Protein AF-A0A644WTA8-F1 (afdb_monomer)

pLDDT: mean 86.86, std 11.43, range [35.28, 98.5]

Organism: NCBI:txid1076179

Solvent-accessible surface area (backbone atoms only — not comparable to full-atom values): 12635 Å² total; per-residue (Å²): 103,75,64,58,34,47,52,44,48,29,45,54,69,41,32,89,76,34,26,75,69,49,43,58,72,55,48,68,41,47,75,60,95,64,63,77,93,55,63,61,39,13,42,41,53,64,56,73,30,31,31,26,40,29,65,49,70,50,78,55,97,82,32,46,35,35,39,34,33,33,35,26,62,86,74,50,46,50,27,30,62,36,31,42,68,51,58,55,16,63,71,73,74,47,57,69,33,34,42,40,38,31,78,42,63,34,70,74,79,38,53,73,52,81,69,50,64,46,32,47,68,84,70,46,50,63,52,52,65,69,45,46,75,32,50,34,33,34,31,53,40,73,74,72,72,79,68,80,89,60,62,93,46,73,67,38,50,52,52,47,52,49,42,67,60,49,41,73,21,24,34,35,27,39,8,53,58,74,41,28,35,48,42,92,52,74,50,93,57,80,85,61,83,37,42,48,85,62,57,53,73,51,74,43,70,75,51,62,80,71,64,56,74,82,57,36,25,41,37,42,32,42,33,35,54,80,66,83,89,126

Mean predicted aligned error: 5.61 Å

Sequence (230 aa):
MAELNKQFQDFLNKEGEFTPEKTQEMMMVTTSSLDNDKVGLGITDYQPRIQGYFFDYYEKDNRLILLMGFDGKDSNRFITPVEIPIYISEVAGDSWFTVIKFKDNYVFSARFEGDLFYGERAKLIPVLNTAKGKVIAILLNVDTYSKEGAGDDEYSRIVCGYIDEVNPKVDLSFGLFQLIPSNDIEYDWEDQNGDSDSILKIISCDDISNINISDVPIMHSIAYFAGEDE

Nearest PDB structures (foldseek):
  4b08-assembly1_A  TM=8.093E-01  e=4.581E-02  Saccharomyces cerevisiae
  8foe-assembly1_1  TM=7.985E-01  e=6.985E-02  Saccharomyces cerevisiae
  4fxd-assembly1_A  TM=6.803E-01  e=1.971E-02  Saccharomyces cerevisiae S288C
  4fxd-assembly2_B  TM=6.780E-01  e=2.829E-02  Saccharomyces cerevisiae S288C
  4fyd-assembly2_B  TM=6.230E-01  e=3.191E-02  Saccharomyces cerevisiae S288C

Radius of gyration: 17.3 Å; Cα contacts (8 Å, |Δi|>4): 461; chains: 1; bounding box: 39×40×52 Å

Structure (mmCIF, N/CA/C/O backbone):
data_AF-A0A644WTA8-F1
#
_entry.id   AF-A0A644WTA8-F1
#
loop_
_atom_site.group_PDB
_atom_site.id
_atom_site.type_symbol
_atom_site.label_atom_id
_atom_site.label_alt_id
_atom_site.label_comp_id
_atom_site.label_asym_id
_atom_site.label_entity_id
_atom_site.label_seq_id
_atom_site.pdbx_PDB_ins_code
_atom_site.Cartn_x
_atom_site.Cartn_y
_atom_site.Cartn_z
_atom_site.occupancy
_atom_site.B_iso_or_equiv
_atom_site.auth_seq_id
_atom_site.auth_comp_id
_atom_site.auth_asym_id
_atom_site.auth_atom_id
_atom_site.pdbx_PDB_model_num
ATOM 1 N N . MET A 1 1 ? 4.905 -15.182 12.946 1.00 79.44 1 MET A N 1
ATOM 2 C CA . MET A 1 1 ? 3.760 -15.921 12.375 1.00 79.44 1 MET A CA 1
ATOM 3 C C . MET A 1 1 ? 2.578 -15.966 13.330 1.00 79.44 1 MET A C 1
ATOM 5 O O . MET A 1 1 ? 1.599 -15.316 13.018 1.00 79.44 1 MET A O 1
ATOM 9 N N . ALA A 1 2 ? 2.651 -16.614 14.502 1.00 90.19 2 ALA A N 1
ATOM 10 C CA . ALA A 1 2 ? 1.519 -16.607 15.448 1.00 90.19 2 ALA A CA 1
ATOM 11 C C . ALA A 1 2 ? 1.109 -15.191 15.908 1.00 90.19 2 ALA A C 1
ATOM 13 O O . ALA A 1 2 ? -0.074 -14.877 15.903 1.00 90.19 2 ALA A O 1
ATOM 14 N N . GLU A 1 3 ? 2.083 -14.329 16.226 1.00 94.25 3 GLU A N 1
ATOM 15 C CA . GLU A 1 3 ? 1.808 -12.938 16.624 1.00 94.25 3 GLU A CA 1
ATOM 16 C C . GLU A 1 3 ? 1.202 -12.108 15.486 1.00 94.25 3 GLU A C 1
ATOM 18 O O . GLU A 1 3 ? 0.174 -11.475 15.668 1.00 94.25 3 GLU A O 1
ATOM 23 N N . LEU A 1 4 ? 1.779 -12.185 14.284 1.00 95.38 4 LEU A N 1
ATOM 24 C CA . LEU A 1 4 ? 1.262 -11.488 13.103 1.00 95.38 4 LEU A CA 1
ATOM 25 C C . LEU A 1 4 ? -0.167 -11.938 12.748 1.00 95.38 4 LEU A C 1
ATOM 27 O O . LEU A 1 4 ? -1.023 -11.112 12.462 1.00 95.38 4 LEU A O 1
ATOM 31 N N . ASN A 1 5 ? -0.458 -13.241 12.847 1.00 96.62 5 ASN A N 1
ATOM 32 C CA . ASN A 1 5 ? -1.820 -13.758 12.694 1.00 96.62 5 ASN A CA 1
ATOM 33 C C . ASN A 1 5 ? -2.778 -13.175 13.726 1.00 96.62 5 ASN A C 1
ATOM 35 O O . ASN A 1 5 ? -3.905 -12.832 13.385 1.00 96.62 5 ASN A O 1
ATOM 39 N N . LYS A 1 6 ? -2.342 -13.065 14.981 1.00 97.12 6 LYS A N 1
ATOM 40 C CA . LYS A 1 6 ? -3.150 -12.435 16.018 1.00 97.12 6 LYS A CA 1
ATOM 41 C C . LYS A 1 6 ? -3.404 -10.964 15.686 1.00 97.12 6 LYS A C 1
ATOM 43 O O . LYS A 1 6 ? -4.552 -10.555 15.721 1.00 97.12 6 LYS A O 1
ATOM 48 N N . GLN A 1 7 ? -2.384 -10.212 15.271 1.00 97.81 7 GLN A N 1
ATOM 49 C CA . GLN A 1 7 ? -2.553 -8.823 14.835 1.00 97.81 7 GLN A CA 1
ATOM 50 C C . GLN A 1 7 ? -3.532 -8.693 13.663 1.00 97.81 7 GLN A C 1
ATOM 52 O O . GLN A 1 7 ? -4.353 -7.783 13.663 1.00 97.81 7 GLN A O 1
ATOM 57 N N . PHE A 1 8 ? -3.504 -9.616 12.696 1.00 98.12 8 PHE A N 1
ATOM 58 C CA . PHE A 1 8 ? -4.483 -9.630 11.606 1.00 98.12 8 PHE A CA 1
ATOM 59 C C . PHE A 1 8 ? -5.903 -9.820 12.130 1.00 98.12 8 PHE A C 1
ATOM 61 O O . PHE A 1 8 ? -6.799 -9.070 11.755 1.00 98.12 8 PHE A O 1
ATOM 68 N N . GLN A 1 9 ? -6.114 -10.793 13.017 1.00 98.25 9 GLN A N 1
ATOM 69 C CA . GLN A 1 9 ? -7.434 -11.049 13.590 1.00 98.25 9 GLN A CA 1
ATOM 70 C C . GLN A 1 9 ? -7.911 -9.883 14.461 1.00 98.25 9 GLN A C 1
ATOM 72 O O . GLN A 1 9 ? -9.054 -9.454 14.316 1.00 98.25 9 GLN A O 1
ATOM 77 N N . ASP A 1 10 ? -7.042 -9.327 15.303 1.00 98.25 10 ASP A N 1
ATOM 78 C CA . ASP A 1 10 ? -7.356 -8.164 16.132 1.00 98.25 10 ASP A CA 1
ATOM 79 C C . ASP A 1 10 ? -7.717 -6.960 15.237 1.00 98.25 10 ASP A C 1
ATOM 81 O O . ASP A 1 10 ? -8.715 -6.283 15.481 1.00 98.25 10 ASP A O 1
ATOM 85 N N . PHE A 1 11 ? -6.985 -6.730 14.140 1.00 98.25 11 PHE A N 1
ATOM 86 C CA . PHE A 1 11 ? -7.287 -5.656 13.191 1.00 98.25 11 PHE A CA 1
ATOM 87 C C . PHE A 1 11 ? -8.633 -5.845 12.497 1.00 98.25 11 PHE A C 1
ATOM 89 O O . PHE A 1 11 ? -9.461 -4.931 12.531 1.00 98.25 11 PHE A O 1
ATOM 96 N N . LEU A 1 12 ? -8.860 -7.020 11.900 1.00 98.06 12 LEU A N 1
ATOM 97 C CA . LEU A 1 12 ? -10.082 -7.350 11.162 1.00 98.06 12 LEU A CA 1
ATOM 98 C C . LEU A 1 12 ? -11.326 -7.273 12.061 1.00 98.06 12 LEU A C 1
ATOM 100 O O . LEU A 1 12 ? -12.371 -6.801 11.615 1.00 98.06 12 LEU A O 1
ATOM 104 N N . ASN A 1 13 ? -11.197 -7.663 13.333 1.00 97.88 13 ASN A N 1
ATOM 105 C CA . ASN A 1 13 ? -12.285 -7.644 14.316 1.00 97.88 13 ASN A CA 1
ATOM 106 C C . ASN A 1 13 ? -12.389 -6.329 15.112 1.00 97.88 13 ASN A C 1
ATOM 108 O O . ASN A 1 13 ? -13.315 -6.176 15.906 1.00 97.88 13 ASN A O 1
ATOM 112 N N . LYS A 1 14 ? -11.489 -5.362 14.883 1.00 96.56 14 LYS A N 1
ATOM 113 C CA . LYS A 1 14 ? -11.420 -4.074 15.604 1.00 96.56 14 LYS A CA 1
ATOM 114 C C . LYS A 1 14 ? -11.180 -4.223 17.115 1.00 96.56 14 LYS A C 1
ATOM 116 O O . LYS A 1 14 ? -11.741 -3.485 17.925 1.00 96.56 14 LYS A O 1
ATOM 121 N N . GLU A 1 15 ? -10.339 -5.177 17.496 1.00 97.31 15 GLU A N 1
ATOM 122 C CA . GLU A 1 15 ? -10.018 -5.522 18.882 1.00 97.31 15 GLU A CA 1
ATOM 123 C C . GLU A 1 15 ? -8.593 -5.096 19.280 1.00 97.31 15 GLU A C 1
ATOM 125 O O . GLU A 1 15 ? -7.772 -4.684 18.460 1.00 97.31 15 GLU A O 1
ATOM 130 N N . GLY A 1 16 ? -8.283 -5.187 20.578 1.00 95.25 16 GLY A N 1
ATOM 131 C CA . GLY A 1 16 ? -6.926 -4.980 21.087 1.00 95.25 16 GLY A CA 1
ATOM 132 C C . GLY A 1 16 ? -6.414 -3.548 20.902 1.00 95.25 16 GLY A C 1
ATOM 133 O O . GLY A 1 16 ? -6.922 -2.607 21.522 1.00 95.25 16 GLY A O 1
ATOM 134 N N . GLU A 1 17 ? -5.348 -3.388 20.118 1.00 94.31 17 GLU A N 1
ATOM 135 C CA . GLU A 1 17 ? -4.792 -2.081 19.733 1.00 94.31 17 GLU A CA 1
ATOM 136 C C . GLU A 1 17 ? -5.532 -1.432 18.557 1.00 94.31 17 GLU A C 1
ATOM 138 O O . GLU A 1 17 ? -5.361 -0.245 18.302 1.00 94.31 17 GLU A O 1
ATOM 143 N N . PHE A 1 18 ? -6.422 -2.176 17.903 1.00 95.94 18 PHE A N 1
ATOM 144 C CA . PHE A 1 18 ? -7.121 -1.755 16.698 1.00 95.94 18 PHE A CA 1
ATOM 145 C C . PHE A 1 18 ? -8.582 -1.384 16.957 1.00 95.94 18 PHE A C 1
ATOM 147 O O . PHE A 1 18 ? -9.408 -1.487 16.054 1.00 95.94 18 PHE A O 1
ATOM 154 N N . THR A 1 19 ? -8.955 -0.930 18.154 1.00 94.31 19 THR A N 1
ATOM 155 C CA . THR A 1 19 ? -10.301 -0.352 18.317 1.00 94.31 19 THR A CA 1
ATOM 156 C C . THR A 1 19 ? -10.418 0.927 17.472 1.00 94.31 19 THR A C 1
ATOM 158 O O . THR A 1 19 ? -9.384 1.523 17.137 1.00 94.31 19 THR A O 1
ATOM 161 N N . PRO A 1 20 ? -11.631 1.362 17.083 1.00 90.56 20 PRO A N 1
ATOM 162 C CA . PRO A 1 20 ? -11.810 2.598 16.319 1.00 90.56 20 PRO A CA 1
ATOM 163 C C . PRO A 1 20 ? -11.105 3.799 16.960 1.00 90.56 20 PRO A C 1
ATOM 165 O O . PRO A 1 20 ? -10.393 4.524 16.273 1.00 90.56 20 PRO A O 1
ATOM 168 N N . GLU A 1 21 ? -11.199 3.937 18.285 1.00 88.94 21 GLU A N 1
ATOM 169 C CA . GLU A 1 21 ? -10.606 5.050 19.033 1.00 88.94 21 GLU A CA 1
ATOM 170 C C . GLU A 1 21 ? -9.075 5.034 18.950 1.00 88.94 21 GLU A C 1
ATOM 172 O O . GLU A 1 21 ? -8.456 6.035 18.601 1.00 88.94 21 GLU A O 1
ATOM 177 N N . LYS A 1 22 ? -8.447 3.876 19.192 1.00 91.25 22 LYS A N 1
ATOM 178 C CA . LYS A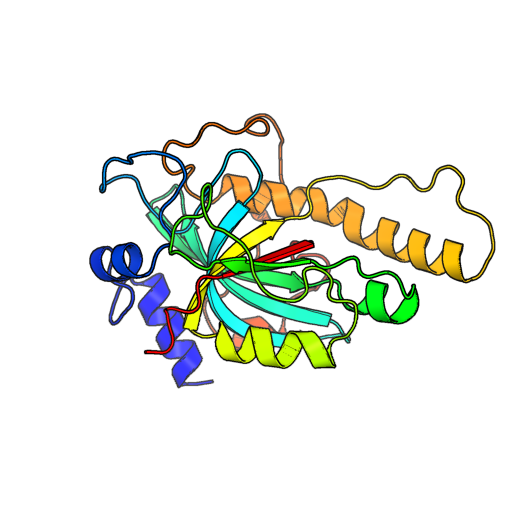 1 22 ? -6.984 3.746 19.112 1.00 91.25 22 LYS A CA 1
ATOM 179 C C . LYS A 1 22 ? -6.467 3.898 17.689 1.00 91.25 22 LYS A C 1
ATOM 181 O O . LYS A 1 22 ? -5.394 4.447 17.474 1.00 91.25 22 LYS A O 1
ATOM 186 N N . THR A 1 23 ? -7.229 3.411 16.710 1.00 90.25 23 THR A N 1
ATOM 187 C CA . THR A 1 23 ? -6.875 3.564 15.294 1.00 90.25 23 THR A CA 1
ATOM 188 C C . THR A 1 23 ? -6.844 5.038 14.924 1.00 90.25 23 THR A C 1
ATOM 190 O O . THR A 1 23 ? -5.862 5.488 14.344 1.00 90.25 23 THR A O 1
ATOM 193 N N . GLN A 1 24 ? -7.856 5.799 15.339 1.00 86.56 24 GLN A N 1
ATOM 194 C CA . GLN A 1 24 ? -7.911 7.240 15.130 1.00 86.56 24 GLN A CA 1
ATOM 195 C C . GLN A 1 24 ? -6.737 7.978 15.792 1.00 86.56 24 GLN A C 1
ATOM 197 O O . GLN A 1 24 ? -6.172 8.882 15.185 1.00 86.56 24 GLN A O 1
ATOM 202 N N . GLU A 1 25 ? -6.322 7.574 16.997 1.00 86.75 25 GLU A N 1
ATOM 203 C CA . GLU A 1 25 ? -5.144 8.140 17.676 1.00 86.75 25 GLU A CA 1
ATOM 204 C C . GLU A 1 25 ? -3.824 7.857 16.936 1.00 86.75 25 GLU A C 1
ATOM 206 O O . GLU A 1 25 ? -2.895 8.662 17.005 1.00 86.75 25 GLU A O 1
ATOM 211 N N . MET A 1 26 ? -3.730 6.729 16.221 1.00 88.56 26 MET A N 1
ATOM 212 C CA . MET A 1 26 ? -2.548 6.359 15.430 1.00 88.56 26 MET A CA 1
ATOM 213 C C . MET A 1 26 ? -2.486 7.049 14.062 1.00 88.56 26 MET A C 1
ATOM 215 O O . MET A 1 26 ? -1.425 7.053 13.434 1.00 88.56 26 MET A O 1
ATOM 219 N N . MET A 1 27 ? -3.605 7.576 13.565 1.00 88.62 27 MET A N 1
ATOM 220 C CA . MET A 1 27 ? -3.683 8.158 12.229 1.00 88.62 27 MET A CA 1
ATOM 221 C C . MET A 1 27 ? -2.889 9.459 12.113 1.00 88.62 27 MET A C 1
ATOM 223 O O . MET A 1 27 ? -2.760 10.249 13.054 1.00 88.62 27 MET A O 1
ATOM 227 N N . MET A 1 28 ? -2.400 9.712 10.899 1.00 87.00 28 MET A N 1
ATOM 228 C CA . MET A 1 28 ? -1.893 11.034 10.557 1.00 87.00 28 MET A CA 1
ATOM 229 C C . MET A 1 28 ? -3.066 11.973 10.292 1.00 87.00 28 MET A C 1
ATOM 231 O O . MET A 1 28 ? -4.066 11.590 9.675 1.00 87.00 28 MET A O 1
ATOM 235 N N . VAL A 1 29 ? -2.925 13.220 10.736 1.00 81.94 29 VAL A N 1
ATOM 236 C CA . VAL A 1 29 ? -3.923 14.267 10.526 1.00 81.94 29 VAL A CA 1
ATOM 237 C C . VAL A 1 29 ? -3.986 14.609 9.036 1.00 81.94 29 VAL A C 1
ATOM 239 O O . VAL A 1 29 ? -2.970 14.938 8.413 1.00 81.94 29 VAL A O 1
ATOM 242 N N . THR A 1 30 ? -5.184 14.502 8.463 1.00 74.38 30 THR A N 1
ATOM 243 C CA . THR A 1 30 ? -5.467 14.757 7.044 1.00 74.38 30 THR A CA 1
ATOM 244 C C . THR A 1 30 ? -5.673 16.254 6.765 1.00 74.38 30 THR A C 1
ATOM 246 O O . THR A 1 30 ? -5.482 17.107 7.633 1.00 74.38 30 THR A O 1
ATOM 249 N N . THR A 1 31 ? -5.991 16.600 5.517 1.00 64.06 31 THR A N 1
ATOM 250 C CA . THR A 1 31 ? -6.023 17.982 4.999 1.00 64.06 31 THR A CA 1
ATOM 251 C C . THR A 1 31 ? -7.224 18.817 5.453 1.00 64.06 31 THR A C 1
ATOM 253 O O . THR A 1 31 ? -7.189 20.045 5.350 1.00 64.06 31 THR A O 1
ATOM 256 N N . SER A 1 32 ? -8.272 18.187 5.975 1.00 57.09 32 SER A N 1
ATOM 257 C CA . SER A 1 32 ? -9.524 18.822 6.387 1.00 57.09 32 SER A CA 1
ATOM 258 C C . SER A 1 32 ? -9.773 18.645 7.889 1.00 57.09 32 SER A C 1
ATOM 260 O O . SER A 1 32 ? -9.370 17.660 8.506 1.00 57.09 32 SER A O 1
ATOM 262 N N . SER A 1 33 ? -10.442 19.626 8.506 1.00 51.69 33 SER A N 1
ATOM 263 C CA . SER A 1 33 ? -10.999 19.498 9.859 1.00 51.69 33 SER A CA 1
ATOM 264 C C . SER A 1 33 ? -12.166 18.518 9.793 1.00 51.69 33 SER A C 1
ATOM 266 O O . SER A 1 33 ? -13.305 18.921 9.559 1.00 51.69 33 SER A O 1
ATOM 268 N N . LEU A 1 34 ? -11.868 17.231 9.884 1.00 53.19 34 LEU A N 1
ATOM 269 C CA . LEU A 1 34 ? -12.858 16.191 9.665 1.00 53.19 34 LEU A CA 1
ATOM 270 C C . LEU A 1 34 ? -13.702 15.949 10.909 1.00 53.19 34 LEU A C 1
ATOM 272 O O . LEU A 1 34 ? -13.208 15.993 12.035 1.00 53.19 34 LEU A O 1
ATOM 276 N N . ASP A 1 35 ? -14.990 15.701 10.686 1.00 50.91 35 ASP A N 1
ATOM 277 C CA . ASP A 1 35 ? -15.870 15.174 11.719 1.00 50.91 35 ASP A CA 1
ATOM 278 C C . ASP A 1 35 ? -15.352 13.786 12.116 1.00 50.91 35 ASP A C 1
ATOM 280 O O . ASP A 1 35 ? -15.144 12.927 11.253 1.00 50.91 35 ASP A O 1
ATOM 284 N N . ASN A 1 36 ? -15.094 13.582 13.408 1.00 54.69 36 ASN A N 1
ATOM 285 C CA . ASN A 1 36 ? -14.380 12.410 13.923 1.00 54.69 36 ASN A CA 1
ATOM 286 C C . ASN A 1 36 ? -15.039 11.083 13.509 1.00 54.69 36 ASN A C 1
ATOM 288 O O . ASN A 1 36 ? -14.349 10.077 13.378 1.00 54.69 36 ASN A O 1
ATOM 292 N N . ASP A 1 37 ? -16.348 11.099 13.255 1.00 52.66 37 ASP A N 1
ATOM 293 C CA . ASP A 1 37 ? -17.155 9.923 12.922 1.00 52.66 37 ASP A CA 1
ATOM 294 C C . ASP A 1 37 ? -16.954 9.418 11.478 1.00 52.66 37 ASP A C 1
ATOM 296 O O . ASP A 1 37 ? -17.477 8.364 11.112 1.00 52.66 37 ASP A O 1
ATOM 300 N N . LYS A 1 38 ? -16.210 10.152 10.641 1.00 59.50 38 LYS A N 1
ATOM 301 C CA . LYS A 1 38 ? -16.005 9.832 9.217 1.00 59.50 38 LYS A CA 1
ATOM 302 C C . LYS A 1 38 ? -14.553 9.556 8.830 1.00 59.50 38 LYS A C 1
ATOM 304 O O . LYS A 1 38 ? -14.252 9.425 7.645 1.00 59.50 38 LYS A O 1
ATOM 309 N N . VAL A 1 39 ? -13.664 9.485 9.815 1.00 69.00 39 VAL A N 1
ATOM 310 C CA . VAL A 1 39 ? -12.222 9.335 9.616 1.00 69.00 39 VAL A CA 1
ATOM 311 C C . VAL A 1 39 ? -11.822 7.875 9.822 1.00 69.00 39 VAL A C 1
ATOM 313 O O . VAL A 1 39 ? -12.029 7.317 10.896 1.00 69.00 39 VAL A O 1
ATOM 316 N N . GLY A 1 40 ? -11.234 7.260 8.797 1.00 84.06 40 GLY A N 1
ATOM 317 C CA . GLY A 1 40 ? -10.673 5.909 8.849 1.00 84.06 40 GLY A CA 1
ATOM 318 C C . GLY A 1 40 ? -9.392 5.773 8.029 1.00 84.06 40 GLY A C 1
ATOM 319 O O . GLY A 1 40 ? -8.981 6.694 7.316 1.00 84.06 40 GLY A O 1
ATOM 320 N N . LEU A 1 41 ? -8.743 4.614 8.121 1.00 90.94 41 LEU A N 1
ATOM 321 C CA . LEU A 1 41 ? -7.572 4.256 7.320 1.00 90.94 41 LEU A CA 1
ATOM 322 C C . LEU A 1 41 ? -7.949 4.203 5.829 1.00 90.94 41 LEU A C 1
ATOM 324 O O . LEU A 1 41 ? -8.383 3.169 5.322 1.00 90.94 41 LEU A O 1
ATOM 328 N N . GLY A 1 42 ? -7.821 5.348 5.158 1.00 90.44 42 GLY A N 1
ATOM 329 C CA . GLY A 1 42 ? -8.274 5.592 3.793 1.00 90.44 42 GLY A CA 1
ATOM 330 C C . GLY A 1 42 ? -7.619 6.834 3.190 1.00 90.44 42 GLY A C 1
ATOM 331 O O . GLY A 1 42 ? -6.441 7.094 3.439 1.00 90.44 42 GLY A O 1
ATOM 332 N N . ILE A 1 43 ? -8.351 7.600 2.381 1.00 89.12 43 ILE A N 1
ATOM 333 C CA . ILE A 1 43 ? -7.792 8.742 1.636 1.00 89.12 43 ILE A CA 1
ATOM 334 C C . ILE A 1 43 ? -7.314 9.843 2.596 1.00 89.12 43 ILE A C 1
ATOM 336 O O . ILE A 1 43 ? -7.919 10.093 3.638 1.00 89.12 43 ILE A O 1
ATOM 340 N N . THR A 1 44 ? -6.187 10.479 2.270 1.00 83.62 44 THR A N 1
ATOM 341 C CA . THR A 1 44 ? -5.550 11.500 3.125 1.00 83.62 44 THR A CA 1
ATOM 342 C C . THR A 1 44 ? -5.341 12.852 2.466 1.00 83.62 44 THR A C 1
ATOM 344 O O . THR A 1 44 ? -5.128 13.826 3.189 1.00 83.62 44 THR A O 1
ATOM 347 N N . ASP A 1 45 ? -5.400 12.921 1.134 1.00 77.00 45 ASP A N 1
ATOM 348 C CA . ASP A 1 45 ? -5.209 14.146 0.358 1.00 77.00 45 ASP A CA 1
ATOM 349 C C . ASP A 1 45 ? -5.880 14.052 -1.032 1.00 77.00 45 ASP A C 1
ATOM 351 O O . ASP A 1 45 ? -6.415 13.001 -1.373 1.00 77.00 45 ASP A O 1
ATOM 355 N N . TYR A 1 46 ? -5.855 15.134 -1.826 1.00 67.75 46 TYR A N 1
ATOM 356 C CA . TYR A 1 46 ? -6.408 15.204 -3.198 1.00 67.75 46 TYR A CA 1
ATOM 357 C C . TYR A 1 46 ? -5.624 14.360 -4.218 1.00 67.75 46 TYR A C 1
ATOM 359 O O . TYR A 1 46 ? -6.124 14.023 -5.288 1.00 67.75 46 TYR A O 1
ATOM 367 N N . GLN A 1 47 ? -4.376 14.027 -3.894 1.00 69.31 47 GLN A N 1
ATOM 368 C CA . GLN A 1 47 ? -3.575 13.017 -4.584 1.00 69.31 47 GLN A CA 1
ATOM 369 C C . GLN A 1 47 ? -3.879 11.641 -3.973 1.00 69.31 47 GLN A C 1
ATOM 371 O O . GLN A 1 47 ? -4.340 11.606 -2.839 1.00 69.31 47 GLN A O 1
ATOM 376 N N . PRO A 1 48 ? -3.599 10.510 -4.646 1.00 68.12 48 PRO A N 1
ATOM 377 C CA . PRO A 1 48 ? -3.967 9.134 -4.258 1.00 68.12 48 PRO A CA 1
ATOM 378 C C . PRO A 1 48 ? -3.173 8.626 -3.058 1.00 68.12 48 PRO A C 1
ATOM 380 O O . PRO A 1 48 ? -2.564 7.555 -3.056 1.00 68.12 48 PRO A O 1
ATOM 383 N N . ARG A 1 49 ? -3.056 9.467 -2.047 1.00 86.00 49 ARG A N 1
ATOM 384 C CA . ARG A 1 49 ? -2.328 9.213 -0.843 1.00 86.00 49 ARG A CA 1
ATOM 385 C C . ARG A 1 49 ? -3.323 8.605 0.109 1.00 86.00 49 ARG A C 1
ATOM 387 O O . ARG A 1 49 ? -4.244 9.276 0.579 1.00 86.00 49 ARG A O 1
ATOM 394 N N . ILE A 1 50 ? -3.123 7.333 0.381 1.00 91.31 50 ILE A N 1
ATOM 395 C CA . ILE A 1 50 ? -3.966 6.572 1.291 1.00 91.31 50 ILE A CA 1
ATOM 396 C C . ILE A 1 50 ? -3.141 6.237 2.513 1.00 91.31 50 ILE A C 1
ATOM 398 O O . ILE A 1 50 ? -1.957 5.933 2.383 1.00 91.31 50 ILE A O 1
ATOM 402 N N . GLN A 1 51 ? -3.741 6.303 3.693 1.00 93.25 51 GLN A N 1
ATOM 403 C CA . GLN A 1 51 ? -3.109 5.818 4.908 1.00 93.25 51 GLN A CA 1
ATOM 404 C C . GLN A 1 51 ? -3.642 4.446 5.279 1.00 93.25 51 GLN A C 1
ATOM 406 O O . GLN A 1 51 ? -4.839 4.185 5.197 1.00 93.25 51 GLN A O 1
ATOM 411 N N . GLY A 1 52 ? -2.735 3.580 5.705 1.00 96.00 52 GLY A N 1
ATOM 412 C CA . GLY A 1 52 ? -3.045 2.244 6.181 1.00 96.00 52 GLY A CA 1
ATOM 413 C C . GLY A 1 52 ? -2.102 1.843 7.301 1.00 96.00 52 GLY A C 1
ATOM 414 O O . GLY A 1 52 ? -1.026 2.423 7.473 1.00 96.00 52 GLY A O 1
ATOM 415 N N . TYR A 1 53 ? -2.510 0.843 8.071 1.00 97.50 53 TYR A N 1
ATOM 416 C CA . TYR A 1 53 ? -1.669 0.258 9.105 1.00 97.50 53 TYR A CA 1
ATOM 417 C C . TYR A 1 53 ? -0.669 -0.713 8.475 1.00 97.50 53 TYR A C 1
ATOM 419 O O . TYR A 1 53 ? -1.063 -1.670 7.807 1.00 97.50 53 TYR A O 1
ATOM 427 N N . PHE A 1 54 ? 0.623 -0.478 8.682 1.00 97.81 54 PHE A N 1
ATOM 428 C CA . PHE A 1 54 ? 1.683 -1.310 8.131 1.00 97.81 54 PHE A CA 1
ATOM 429 C C . PHE A 1 54 ? 2.077 -2.417 9.112 1.00 97.81 54 PHE A C 1
ATOM 431 O O . PHE A 1 54 ? 2.768 -2.166 10.098 1.00 97.81 54 PHE A O 1
ATOM 438 N N . PHE A 1 55 ? 1.672 -3.655 8.827 1.00 97.75 55 PHE A N 1
ATOM 439 C CA . PHE A 1 55 ? 1.939 -4.792 9.712 1.00 97.75 55 PHE A CA 1
ATOM 440 C C . PHE A 1 55 ? 3.364 -5.317 9.598 1.00 97.75 55 PHE A C 1
ATOM 442 O O . PHE A 1 55 ? 4.081 -5.440 10.587 1.00 97.75 55 PHE A O 1
ATOM 449 N N . ASP A 1 56 ? 3.747 -5.700 8.384 1.00 97.19 56 ASP A N 1
ATOM 450 C CA . ASP A 1 56 ? 5.028 -6.322 8.085 1.00 97.19 56 ASP A CA 1
ATOM 451 C C . ASP A 1 56 ? 5.276 -6.288 6.575 1.00 97.19 56 ASP A C 1
ATOM 453 O O . ASP A 1 56 ? 4.369 -6.013 5.789 1.00 97.19 56 ASP A O 1
ATOM 457 N N . TYR A 1 57 ? 6.496 -6.596 6.157 1.00 96.38 57 TYR A N 1
ATOM 458 C CA . TYR A 1 57 ? 6.856 -6.775 4.760 1.00 96.38 57 TYR A CA 1
ATOM 459 C C . TYR A 1 57 ? 7.617 -8.083 4.570 1.00 96.38 57 TYR A C 1
ATOM 461 O O . TYR A 1 57 ? 8.217 -8.630 5.497 1.00 96.38 57 TYR A O 1
ATOM 469 N N . TYR A 1 58 ? 7.619 -8.579 3.342 1.00 94.50 58 TYR A N 1
ATOM 470 C CA . TYR A 1 58 ? 8.380 -9.760 2.963 1.00 94.50 58 TYR A CA 1
ATOM 471 C C . TYR A 1 58 ? 8.929 -9.611 1.549 1.00 94.50 58 TYR A C 1
ATOM 473 O O . TYR A 1 58 ? 8.512 -8.743 0.780 1.00 94.50 58 TYR A O 1
ATOM 481 N N . GLU A 1 59 ? 9.888 -10.471 1.221 1.00 92.81 59 GLU A N 1
ATOM 482 C CA . GLU A 1 59 ? 10.424 -10.572 -0.127 1.00 92.81 59 GLU A CA 1
ATOM 483 C C . GLU A 1 59 ? 9.783 -11.755 -0.859 1.00 92.81 59 GLU A C 1
ATOM 485 O O . GLU A 1 59 ? 9.729 -12.867 -0.328 1.00 92.81 59 GLU A O 1
ATOM 490 N N . LYS A 1 60 ? 9.304 -11.519 -2.082 1.00 90.88 60 LYS A N 1
ATOM 491 C CA . LYS A 1 60 ? 8.800 -12.559 -2.986 1.00 90.88 60 LYS A CA 1
ATOM 492 C C . LYS A 1 60 ? 9.205 -12.224 -4.410 1.00 90.88 60 LYS A C 1
ATOM 494 O O . LYS A 1 60 ? 9.031 -11.092 -4.839 1.00 90.88 60 LYS A O 1
ATOM 499 N N . ASP A 1 61 ? 9.786 -13.189 -5.118 1.00 89.31 61 ASP A N 1
ATOM 500 C CA . ASP A 1 61 ? 10.252 -13.017 -6.501 1.00 89.31 61 ASP A CA 1
ATOM 501 C C . ASP A 1 61 ? 11.147 -11.772 -6.688 1.00 89.31 61 ASP A C 1
ATOM 503 O O . ASP A 1 61 ? 11.018 -11.037 -7.665 1.00 89.31 61 ASP A O 1
ATOM 507 N N . ASN A 1 62 ? 12.053 -11.534 -5.724 1.00 88.19 62 ASN A N 1
ATOM 508 C CA . ASN A 1 62 ? 12.949 -10.370 -5.642 1.00 88.19 62 ASN A CA 1
ATOM 509 C C . ASN A 1 62 ? 12.236 -9.005 -5.493 1.00 88.19 62 ASN A C 1
ATOM 511 O O . ASN A 1 62 ? 12.809 -7.959 -5.799 1.00 88.19 62 ASN A O 1
ATOM 515 N N . ARG A 1 63 ? 10.988 -8.999 -5.014 1.00 91.06 63 ARG A N 1
ATOM 516 C CA . ARG A 1 63 ? 10.170 -7.797 -4.795 1.00 91.06 63 ARG A CA 1
ATOM 517 C C . ARG A 1 63 ? 9.856 -7.629 -3.324 1.00 91.06 63 ARG A C 1
ATOM 519 O O . ARG A 1 63 ? 9.667 -8.615 -2.614 1.00 91.06 63 ARG A O 1
ATOM 526 N N . LEU A 1 64 ? 9.761 -6.379 -2.887 1.00 94.25 64 LEU A N 1
ATOM 527 C CA . LEU A 1 64 ? 9.320 -6.038 -1.540 1.00 94.25 64 LEU A CA 1
ATOM 528 C C . LEU A 1 64 ? 7.807 -5.846 -1.532 1.00 94.25 64 LEU A C 1
ATOM 530 O O . LEU A 1 64 ? 7.291 -4.966 -2.221 1.00 94.25 64 LEU A O 1
ATOM 534 N N . ILE A 1 65 ? 7.116 -6.643 -0.723 1.00 96.56 65 ILE A N 1
ATOM 535 C CA . ILE A 1 65 ? 5.664 -6.587 -0.572 1.00 96.56 65 ILE A CA 1
ATOM 536 C C . ILE A 1 65 ? 5.327 -6.200 0.863 1.00 96.56 65 ILE A C 1
ATOM 538 O O . ILE A 1 65 ? 5.796 -6.838 1.806 1.00 96.56 65 ILE A O 1
ATOM 542 N N . LEU A 1 66 ? 4.524 -5.152 1.025 1.00 97.75 66 LEU A N 1
ATOM 543 C CA . LEU A 1 66 ? 4.030 -4.661 2.309 1.00 97.75 66 LEU A CA 1
ATOM 544 C C . LEU A 1 66 ? 2.644 -5.237 2.581 1.00 97.75 66 LEU A C 1
ATOM 546 O O . LEU A 1 66 ? 1.808 -5.284 1.686 1.00 97.75 66 LEU A O 1
ATOM 550 N N . LEU A 1 67 ? 2.390 -5.633 3.824 1.00 98.06 67 LEU A N 1
ATOM 551 C CA . LEU A 1 67 ? 1.085 -6.067 4.316 1.00 98.06 67 LEU A CA 1
ATOM 552 C C . LEU A 1 67 ? 0.410 -4.877 4.994 1.00 98.06 67 LEU A C 1
ATOM 554 O O . LEU A 1 67 ? 0.853 -4.426 6.055 1.00 98.06 67 LEU A O 1
ATOM 558 N N . MET A 1 68 ? -0.639 -4.363 4.356 1.00 98.19 68 MET A N 1
ATOM 559 C CA . MET A 1 68 ? -1.289 -3.110 4.725 1.00 98.19 68 MET A CA 1
ATOM 560 C C . MET A 1 68 ? -2.743 -3.351 5.127 1.00 98.19 68 MET A C 1
ATOM 562 O O . MET A 1 68 ? -3.487 -4.003 4.396 1.00 98.19 68 MET A O 1
ATOM 566 N N . GLY A 1 69 ? -3.146 -2.821 6.280 1.00 98.19 69 GLY A N 1
ATOM 567 C CA . GLY A 1 69 ? -4.528 -2.817 6.756 1.00 98.19 69 GLY A CA 1
ATOM 568 C C . GLY A 1 69 ? -5.235 -1.502 6.461 1.00 98.19 69 GLY A C 1
ATOM 569 O O . GLY A 1 69 ? -4.687 -0.435 6.741 1.00 98.19 69 GLY A O 1
ATOM 570 N N . PHE A 1 70 ? -6.467 -1.584 5.966 1.00 97.44 70 PHE A N 1
ATOM 571 C CA . PHE A 1 70 ? -7.317 -0.432 5.667 1.00 97.44 70 PHE A CA 1
ATOM 572 C C . PHE A 1 70 ? -8.715 -0.592 6.266 1.00 97.44 70 PHE A C 1
ATOM 574 O O . PHE A 1 70 ? -9.184 -1.711 6.510 1.00 97.44 70 PHE A O 1
ATOM 581 N N . ASP A 1 71 ? -9.390 0.537 6.473 1.00 96.00 71 ASP A N 1
ATOM 582 C CA . ASP A 1 71 ? -10.829 0.557 6.692 1.00 96.00 71 ASP A CA 1
ATOM 583 C C . ASP A 1 71 ? -11.520 0.509 5.326 1.00 96.00 71 ASP A C 1
ATOM 585 O O . ASP A 1 71 ? -11.139 1.212 4.392 1.00 96.00 71 ASP A O 1
ATOM 589 N N . GLY A 1 72 ? -12.532 -0.340 5.185 1.00 94.75 72 GLY A N 1
ATOM 590 C CA . GLY A 1 72 ? -13.396 -0.360 4.014 1.00 94.75 72 GLY A CA 1
ATOM 591 C C . GLY A 1 72 ? -14.482 0.705 4.112 1.00 94.75 72 GLY A C 1
ATOM 592 O O . GLY A 1 72 ? -14.987 1.005 5.196 1.00 94.75 72 GLY A O 1
ATOM 593 N N . LYS A 1 73 ? -14.914 1.243 2.969 1.00 91.31 73 LYS A N 1
ATOM 594 C CA . LYS A 1 73 ? -16.066 2.159 2.885 1.00 91.31 73 LYS A CA 1
ATOM 595 C C . LYS A 1 73 ? -17.374 1.527 3.379 1.00 91.31 73 LYS A C 1
ATOM 597 O O . LYS A 1 73 ? -18.312 2.230 3.735 1.00 91.31 73 LYS A O 1
ATOM 602 N N . ASP A 1 74 ? -17.437 0.197 3.405 1.00 91.38 74 ASP A N 1
ATOM 603 C CA . ASP A 1 74 ? -18.529 -0.604 3.963 1.00 91.38 74 ASP A CA 1
ATOM 604 C C . ASP A 1 74 ? -18.396 -0.826 5.483 1.00 91.38 74 ASP A C 1
ATOM 606 O O . ASP A 1 74 ? -19.165 -1.583 6.069 1.00 91.38 74 ASP A O 1
ATOM 610 N N . SER A 1 75 ? -17.436 -0.153 6.126 1.00 87.19 75 SER A N 1
ATOM 611 C CA . SER A 1 75 ? -17.050 -0.298 7.534 1.00 87.19 75 SER A CA 1
ATOM 612 C C . SER A 1 75 ? -16.368 -1.621 7.900 1.00 87.19 75 SER A C 1
ATOM 614 O O . SER A 1 75 ? -16.013 -1.792 9.073 1.00 87.19 75 SER A O 1
ATOM 616 N N . ASN A 1 76 ? -16.146 -2.541 6.957 1.00 94.50 76 ASN A N 1
ATOM 617 C CA . ASN A 1 76 ? -15.367 -3.753 7.200 1.00 94.50 76 ASN A CA 1
ATOM 618 C C . ASN A 1 76 ? -13.887 -3.480 6.955 1.00 94.50 76 ASN A C 1
ATOM 620 O O . ASN A 1 76 ? -13.514 -2.818 5.994 1.00 94.50 76 ASN A O 1
ATOM 624 N N . ARG A 1 77 ? -13.020 -4.014 7.812 1.00 97.00 77 ARG A N 1
ATOM 625 C CA . ARG A 1 77 ? -11.575 -3.911 7.611 1.00 97.00 77 ARG A CA 1
ATOM 626 C C . ARG A 1 77 ? -11.065 -5.012 6.709 1.00 97.00 77 ARG A C 1
ATOM 628 O O . ARG A 1 77 ? -11.605 -6.117 6.694 1.00 97.00 77 ARG A O 1
ATOM 635 N N . PHE A 1 78 ? -9.993 -4.712 5.994 1.00 98.25 78 PHE A N 1
ATOM 636 C CA . PHE A 1 78 ? -9.310 -5.683 5.156 1.00 98.25 78 PHE A CA 1
ATOM 637 C C . PHE A 1 78 ? -7.804 -5.446 5.169 1.00 98.25 78 PHE A C 1
ATOM 639 O O . PHE A 1 78 ? -7.329 -4.343 5.440 1.00 98.25 78 PHE A O 1
ATOM 646 N N . ILE A 1 79 ? -7.057 -6.510 4.887 1.00 98.50 79 ILE A N 1
ATOM 647 C CA . ILE A 1 79 ? -5.603 -6.485 4.763 1.00 98.50 79 ILE A CA 1
ATOM 648 C C . ILE A 1 79 ? -5.276 -6.882 3.329 1.00 98.50 79 ILE A C 1
ATOM 650 O O . ILE A 1 79 ? -5.772 -7.900 2.854 1.00 98.50 79 ILE A O 1
ATOM 654 N N . THR A 1 80 ? -4.461 -6.090 2.642 1.00 98.06 80 THR A N 1
ATOM 655 C CA . THR A 1 80 ? -4.038 -6.347 1.259 1.00 98.06 80 THR A CA 1
ATOM 656 C C . THR A 1 80 ? -2.525 -6.177 1.138 1.00 98.06 80 THR A C 1
ATOM 658 O O . THR A 1 80 ? -1.942 -5.332 1.829 1.00 98.06 80 THR A O 1
ATOM 661 N N . PRO A 1 81 ? -1.853 -6.964 0.282 1.00 97.81 81 PRO A N 1
ATOM 662 C CA . PRO A 1 81 ? -0.479 -6.681 -0.089 1.00 97.81 81 PRO A CA 1
ATOM 663 C C . PRO A 1 81 ? -0.405 -5.422 -0.965 1.00 97.81 81 PRO A C 1
ATOM 665 O O . PRO A 1 81 ? -1.326 -5.147 -1.736 1.00 97.81 81 PRO A O 1
ATOM 668 N N . VAL A 1 82 ? 0.708 -4.692 -0.888 1.00 97.38 82 VAL A N 1
ATOM 669 C CA . VAL A 1 82 ? 1.064 -3.622 -1.831 1.00 97.38 82 VAL A CA 1
ATOM 670 C C . VAL A 1 82 ? 2.560 -3.700 -2.140 1.00 97.38 82 VAL A C 1
ATOM 672 O O . VAL A 1 82 ? 3.380 -3.921 -1.249 1.00 97.38 82 VAL A O 1
ATOM 675 N N . GLU A 1 83 ? 2.930 -3.548 -3.406 1.00 95.94 83 GLU A N 1
ATOM 676 C CA . GLU A 1 83 ? 4.289 -3.756 -3.901 1.00 95.94 83 GLU A CA 1
ATOM 677 C C . GLU A 1 83 ? 5.101 -2.456 -3.940 1.00 95.94 83 GLU A C 1
ATOM 679 O O . GLU A 1 83 ? 4.631 -1.427 -4.429 1.00 95.94 83 GLU A O 1
ATOM 684 N N . ILE A 1 84 ? 6.360 -2.534 -3.492 1.00 93.62 84 ILE A N 1
ATOM 685 C CA . ILE A 1 84 ? 7.386 -1.528 -3.770 1.00 93.62 84 ILE A CA 1
ATOM 686 C C . ILE A 1 84 ? 8.234 -2.008 -4.958 1.00 93.62 84 ILE A C 1
ATOM 688 O O . ILE A 1 84 ? 8.979 -2.988 -4.820 1.00 93.62 84 ILE A O 1
ATOM 692 N N . PRO A 1 85 ? 8.221 -1.298 -6.100 1.00 89.50 85 PRO A N 1
ATOM 693 C CA . PRO A 1 85 ? 8.902 -1.727 -7.314 1.00 89.50 85 PRO A CA 1
ATOM 694 C C . PRO A 1 85 ? 10.408 -1.403 -7.290 1.00 89.50 85 PRO A C 1
ATOM 696 O O . PRO A 1 85 ? 10.975 -1.018 -8.301 1.00 89.50 85 PRO A O 1
ATOM 699 N N . ILE A 1 86 ? 11.101 -1.545 -6.150 1.00 88.25 86 ILE A N 1
ATOM 700 C CA . ILE A 1 86 ? 12.511 -1.112 -6.008 1.00 88.25 86 ILE A CA 1
ATOM 701 C C . ILE A 1 86 ? 13.465 -1.842 -6.968 1.00 88.25 86 ILE A C 1
ATOM 703 O O . ILE A 1 86 ? 14.519 -1.310 -7.306 1.00 88.25 86 ILE A O 1
ATOM 707 N N . TYR A 1 87 ? 13.081 -3.031 -7.444 1.00 86.31 87 TYR A N 1
ATOM 708 C CA . TYR A 1 87 ? 13.865 -3.831 -8.383 1.00 86.31 87 TYR A CA 1
ATOM 709 C C . TYR A 1 87 ? 14.154 -3.090 -9.698 1.00 86.31 87 TYR A C 1
ATOM 711 O O . TYR A 1 87 ? 15.213 -3.310 -10.282 1.00 86.31 87 TYR A O 1
ATOM 719 N N . ILE A 1 88 ? 13.255 -2.207 -10.167 1.00 87.00 88 ILE A N 1
ATOM 720 C CA . ILE A 1 88 ? 13.518 -1.427 -11.385 1.00 87.00 88 ILE A CA 1
ATOM 721 C C . ILE A 1 88 ? 14.582 -0.364 -11.124 1.00 87.00 88 ILE A C 1
ATOM 723 O O . ILE A 1 88 ? 15.489 -0.210 -11.936 1.00 87.00 88 ILE A O 1
ATOM 727 N N . SER A 1 89 ? 14.541 0.294 -9.962 1.00 83.81 89 SER A N 1
ATOM 728 C CA . SER A 1 89 ? 15.538 1.290 -9.556 1.00 83.81 89 SER A CA 1
ATOM 729 C C . SER A 1 89 ? 16.934 0.676 -9.408 1.00 83.81 89 SER A C 1
ATOM 731 O O . SER A 1 89 ? 17.924 1.289 -9.800 1.00 83.81 89 SER A O 1
ATOM 733 N N . GLU A 1 90 ? 17.017 -0.563 -8.906 1.00 83.06 90 GLU A N 1
ATOM 734 C CA . GLU A 1 90 ? 18.280 -1.303 -8.752 1.00 83.06 90 GLU A CA 1
ATOM 735 C C . GLU A 1 90 ? 18.949 -1.631 -10.101 1.00 83.06 90 GLU A C 1
ATOM 737 O O . GLU A 1 90 ? 20.169 -1.788 -10.158 1.00 83.06 90 GLU A O 1
ATOM 742 N N . VAL A 1 91 ? 18.170 -1.721 -11.185 1.00 82.69 91 VAL A N 1
ATOM 743 C CA . VAL A 1 91 ? 18.658 -2.068 -12.531 1.00 82.69 91 VAL A CA 1
ATOM 744 C C . VAL A 1 91 ? 18.836 -0.834 -13.417 1.00 82.69 91 VAL A C 1
ATOM 746 O O . VAL A 1 91 ? 19.844 -0.713 -14.110 1.00 82.69 91 VAL A O 1
ATOM 749 N N . ALA A 1 92 ? 17.870 0.084 -13.404 1.00 78.50 92 ALA A N 1
ATOM 750 C CA . ALA A 1 92 ? 17.873 1.289 -14.228 1.00 78.50 92 ALA A CA 1
ATOM 751 C C . ALA A 1 92 ? 18.777 2.398 -13.659 1.00 78.50 92 ALA A C 1
ATOM 753 O O . ALA A 1 92 ? 19.136 3.320 -14.384 1.00 78.50 92 ALA A O 1
ATOM 754 N N . GLY A 1 93 ? 19.177 2.314 -12.383 1.00 65.81 93 GLY A N 1
ATOM 755 C CA . GLY A 1 93 ? 20.089 3.273 -11.748 1.00 65.81 93 GLY A CA 1
ATOM 756 C C . GLY A 1 93 ? 19.467 4.638 -11.442 1.00 65.81 93 GLY A C 1
ATOM 757 O O . GLY A 1 93 ? 20.155 5.525 -10.936 1.00 65.81 93 GLY A O 1
ATOM 758 N N . ASP A 1 94 ? 18.174 4.796 -11.705 1.00 64.19 94 ASP A N 1
ATOM 759 C CA . ASP A 1 94 ? 17.411 5.992 -11.400 1.00 64.19 94 ASP A CA 1
ATOM 760 C C . ASP A 1 94 ? 16.564 5.765 -10.137 1.00 64.19 94 ASP A C 1
ATOM 762 O O . ASP A 1 94 ? 15.928 4.724 -9.955 1.00 64.19 94 ASP A O 1
ATOM 766 N N . SER A 1 95 ? 16.532 6.750 -9.239 1.00 62.50 95 SER A N 1
ATOM 767 C CA . SER A 1 95 ? 15.773 6.648 -7.990 1.00 62.50 95 SER A CA 1
ATOM 768 C C . SER A 1 95 ? 14.286 6.932 -8.213 1.00 62.50 95 SER A C 1
ATOM 770 O O . SER A 1 95 ? 13.853 8.080 -8.141 1.00 62.50 95 SER A O 1
ATOM 772 N N . TRP A 1 96 ? 13.503 5.890 -8.494 1.00 72.75 96 TRP A N 1
ATOM 773 C CA . TRP A 1 96 ? 12.078 6.025 -8.838 1.00 72.75 96 TRP A CA 1
ATOM 774 C C . TRP A 1 96 ? 11.131 5.870 -7.645 1.00 72.75 96 TRP A C 1
ATOM 776 O O . TRP A 1 96 ? 9.937 6.132 -7.772 1.00 72.75 96 TRP A O 1
ATOM 786 N N . PHE A 1 97 ? 11.644 5.473 -6.478 1.00 87.19 97 PHE A N 1
ATOM 787 C CA . PHE A 1 97 ? 10.836 5.294 -5.278 1.00 87.19 97 PHE A CA 1
ATOM 788 C C . PHE A 1 97 ? 11.071 6.412 -4.269 1.00 87.19 97 PHE A C 1
ATOM 790 O O . PHE A 1 97 ? 12.216 6.684 -3.899 1.00 87.19 97 PHE A O 1
ATOM 797 N N . THR A 1 98 ? 9.988 7.038 -3.804 1.00 87.81 98 THR A N 1
ATOM 798 C CA . THR A 1 98 ? 10.083 8.162 -2.866 1.00 87.81 98 THR A CA 1
ATOM 799 C C . THR A 1 98 ? 9.781 7.740 -1.429 1.00 87.81 98 THR A C 1
ATOM 801 O O . THR A 1 98 ? 8.798 7.049 -1.169 1.00 87.81 98 THR A O 1
ATOM 804 N N . VAL A 1 99 ? 10.592 8.189 -0.472 1.00 89.00 99 VAL A N 1
ATOM 805 C CA . VAL A 1 99 ? 10.307 8.049 0.964 1.00 89.00 99 VAL A CA 1
ATOM 806 C C . VAL A 1 99 ? 10.214 9.436 1.578 1.00 89.00 99 VAL A C 1
ATOM 808 O O . VAL A 1 99 ? 11.093 10.271 1.395 1.00 89.00 99 VAL A O 1
ATOM 811 N N . ILE A 1 100 ? 9.144 9.680 2.325 1.00 87.69 100 ILE A N 1
ATOM 812 C CA . ILE A 1 100 ? 8.887 10.962 2.971 1.00 87.69 100 ILE A CA 1
ATOM 813 C C . ILE A 1 100 ? 8.791 10.739 4.479 1.00 87.69 100 ILE A C 1
ATOM 815 O O . ILE A 1 100 ? 7.834 10.143 4.967 1.00 87.69 100 ILE A O 1
ATOM 819 N N . LYS A 1 101 ? 9.758 11.250 5.242 1.00 87.38 101 LYS A N 1
ATOM 820 C CA . LYS A 1 101 ? 9.618 11.348 6.697 1.00 87.38 101 LYS A CA 1
ATOM 821 C C . LYS A 1 101 ? 9.012 12.705 7.040 1.00 87.38 101 LYS A C 1
ATOM 823 O O . LYS A 1 101 ? 9.631 13.741 6.793 1.00 87.38 101 LYS A O 1
ATOM 828 N N . PHE A 1 102 ? 7.798 12.704 7.580 1.00 84.69 102 PHE A N 1
ATOM 829 C CA . PHE A 1 102 ? 7.147 13.916 8.064 1.00 84.69 102 PHE A CA 1
ATOM 830 C C . PHE A 1 102 ? 7.740 14.331 9.416 1.00 84.69 102 PHE A C 1
ATOM 832 O O . PHE A 1 102 ? 7.965 13.485 10.283 1.00 84.69 102 PHE A O 1
ATOM 839 N N . LYS A 1 103 ? 7.970 15.637 9.599 1.00 81.12 103 LYS A N 1
ATOM 840 C CA . LYS A 1 103 ? 8.377 16.219 10.892 1.00 81.12 103 LYS A CA 1
ATOM 841 C C . LYS A 1 103 ? 7.235 16.345 11.887 1.00 81.12 103 LYS A C 1
ATOM 843 O O . LYS A 1 103 ? 7.474 16.296 13.082 1.00 81.12 103 LYS A O 1
ATOM 848 N N . ASP A 1 104 ? 6.021 16.498 11.375 1.00 81.38 104 ASP A N 1
ATOM 849 C CA . ASP A 1 104 ? 4.807 16.703 12.152 1.00 81.38 104 ASP A CA 1
ATOM 850 C C . ASP A 1 104 ? 3.762 15.671 11.716 1.00 81.38 104 ASP A C 1
ATOM 852 O O . ASP A 1 104 ? 3.808 15.175 10.589 1.00 81.38 104 ASP A O 1
ATOM 856 N N . ASN A 1 105 ? 2.774 15.386 12.565 1.00 82.44 105 ASN A N 1
ATOM 857 C CA . ASN A 1 105 ? 1.721 14.406 12.273 1.00 82.44 105 ASN A CA 1
ATOM 858 C C . ASN A 1 105 ? 0.654 14.905 11.264 1.00 82.44 105 ASN A C 1
ATOM 860 O O . ASN A 1 105 ? -0.494 14.482 11.334 1.00 82.44 105 ASN A O 1
ATOM 864 N N . TYR A 1 106 ? 0.991 15.831 10.358 1.00 79.94 106 TYR A N 1
ATOM 865 C CA . TYR A 1 106 ? 0.055 16.460 9.414 1.00 79.94 106 TYR A CA 1
ATOM 866 C C . TYR A 1 106 ? 0.451 16.176 7.966 1.00 79.94 106 TYR A C 1
ATOM 868 O O . TYR A 1 106 ? 1.480 16.656 7.509 1.00 79.94 106 TYR A O 1
ATOM 876 N N . VAL A 1 107 ? -0.383 15.482 7.194 1.00 75.06 107 VAL A N 1
ATOM 877 C CA . VAL A 1 107 ? -0.032 15.053 5.824 1.00 75.06 107 VAL A CA 1
ATOM 878 C C . VAL A 1 107 ? 0.213 16.232 4.866 1.00 75.06 107 VAL A C 1
ATOM 880 O O . VAL A 1 107 ? 1.177 16.208 4.103 1.00 75.06 107 VAL A O 1
ATOM 883 N N . PHE A 1 108 ? -0.623 17.276 4.914 1.00 66.38 108 PHE A N 1
ATOM 884 C CA . PHE A 1 108 ? -0.585 18.394 3.952 1.00 66.38 108 PHE A CA 1
ATOM 885 C C . PHE A 1 108 ? 0.459 19.467 4.268 1.00 66.38 108 PHE A C 1
ATOM 887 O O . PHE A 1 108 ? 1.074 20.040 3.372 1.00 66.38 108 PHE A O 1
ATOM 894 N N . SER A 1 109 ? 0.630 19.783 5.552 1.00 59.94 109 SER A N 1
ATOM 895 C CA . SER A 1 109 ? 1.491 20.876 6.011 1.00 59.94 109 SER A CA 1
ATOM 896 C C . SER A 1 109 ? 2.849 20.400 6.518 1.00 59.94 109 SER A C 1
ATOM 898 O O . SER A 1 109 ? 3.689 21.241 6.860 1.00 59.94 109 SER A O 1
ATOM 90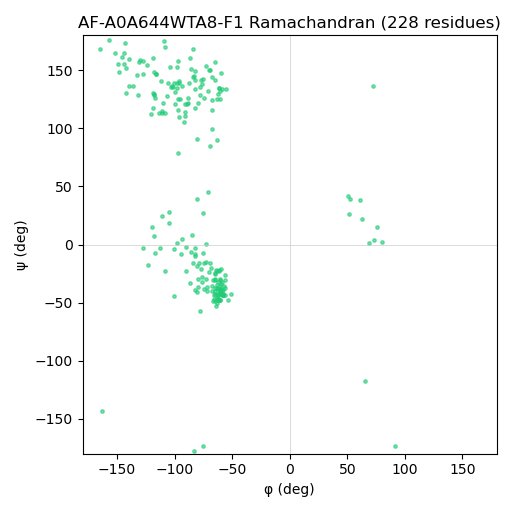0 N N . ALA A 1 110 ? 3.084 19.083 6.574 1.00 59.22 110 ALA A N 1
ATOM 901 C CA . ALA A 1 110 ? 4.330 18.561 7.099 1.00 59.22 110 ALA A CA 1
ATOM 902 C C . ALA A 1 110 ? 5.521 19.028 6.273 1.00 59.22 110 ALA A C 1
ATOM 904 O O . ALA A 1 110 ? 5.572 18.959 5.045 1.00 59.22 110 ALA A O 1
ATOM 905 N N . ARG A 1 111 ? 6.546 19.446 7.006 1.00 62.91 111 ARG A N 1
ATOM 906 C CA . ARG A 1 111 ? 7.894 19.554 6.468 1.00 62.91 111 ARG A CA 1
ATOM 907 C C . ARG A 1 111 ? 8.468 18.147 6.349 1.00 62.91 111 ARG A C 1
ATOM 909 O O . ARG A 1 111 ? 8.252 17.315 7.229 1.00 62.91 111 ARG A O 1
ATOM 916 N N . PHE A 1 112 ? 9.222 17.906 5.286 1.00 71.00 112 PHE A N 1
ATOM 917 C CA . PHE A 1 112 ? 9.886 16.625 5.061 1.00 71.00 112 PHE A CA 1
ATOM 918 C C . PHE A 1 112 ? 11.348 16.693 5.502 1.00 71.00 112 PHE A C 1
ATOM 920 O O . PHE A 1 112 ? 11.968 17.762 5.489 1.00 71.00 112 PHE A O 1
ATOM 927 N N . GLU A 1 113 ? 11.906 15.553 5.880 1.00 69.88 113 GLU A N 1
ATOM 928 C CA . GLU A 1 113 ? 13.334 15.388 6.138 1.00 69.88 113 GLU A CA 1
ATOM 929 C C . GLU A 1 113 ? 13.856 14.051 5.609 1.00 69.88 113 GLU A C 1
ATOM 931 O O . GLU A 1 113 ? 13.092 13.111 5.401 1.00 69.88 113 GLU A O 1
ATOM 936 N N . GLY A 1 114 ? 15.174 13.980 5.416 1.00 67.19 114 GLY A N 1
ATOM 937 C CA . GLY A 1 114 ? 15.852 12.800 4.886 1.00 67.19 114 GLY A CA 1
ATOM 938 C C . GLY A 1 114 ? 16.000 12.808 3.367 1.00 67.19 114 GLY A C 1
ATOM 939 O O . GLY A 1 114 ? 15.724 13.804 2.693 1.00 67.19 114 GLY A O 1
ATOM 940 N N . ASP A 1 115 ? 16.487 11.684 2.847 1.00 67.81 115 ASP A N 1
ATOM 941 C CA . ASP A 1 115 ? 16.577 11.454 1.411 1.00 67.81 115 ASP A CA 1
ATOM 942 C C . ASP A 1 115 ? 15.168 11.255 0.858 1.00 67.81 115 ASP A C 1
ATOM 944 O O . ASP A 1 115 ? 14.387 10.486 1.400 1.00 67.81 115 ASP A O 1
ATOM 948 N N . LEU A 1 116 ? 14.831 11.943 -0.229 1.00 74.31 116 LEU A N 1
ATOM 949 C CA . LEU A 1 116 ? 13.548 11.714 -0.895 1.00 74.31 116 LEU A CA 1
ATOM 950 C C . LEU A 1 116 ? 13.605 10.470 -1.774 1.00 74.31 116 LEU A C 1
ATOM 952 O O . LEU A 1 116 ? 12.602 9.803 -1.960 1.00 74.31 116 LEU A O 1
ATOM 956 N N . PHE A 1 117 ? 14.779 10.147 -2.301 1.00 78.38 117 PHE A N 1
ATOM 957 C CA . PHE A 1 117 ? 14.945 9.254 -3.434 1.00 78.38 117 PHE A CA 1
ATOM 958 C C . PHE A 1 117 ? 15.652 7.966 -3.021 1.00 78.38 117 PHE A C 1
ATOM 960 O O . PHE A 1 117 ? 16.838 7.972 -2.690 1.00 78.38 117 PHE A O 1
ATOM 967 N N . TYR A 1 118 ? 14.930 6.851 -3.089 1.00 81.38 118 TYR A N 1
ATOM 968 C CA . TYR A 1 118 ? 15.431 5.526 -2.749 1.00 81.38 118 TYR A CA 1
ATOM 969 C C . TYR A 1 118 ? 15.541 4.675 -4.015 1.00 81.38 118 TYR A C 1
ATOM 971 O O . TYR A 1 118 ? 14.547 4.349 -4.659 1.00 81.38 118 TYR A O 1
ATOM 979 N N . GLY A 1 119 ? 16.777 4.313 -4.364 1.00 77.88 119 GLY A N 1
ATOM 980 C CA . GLY A 1 119 ? 17.083 3.400 -5.472 1.00 77.88 119 GLY A CA 1
ATOM 981 C C . GLY A 1 119 ? 17.672 2.057 -5.034 1.00 77.88 119 GLY A C 1
ATOM 982 O O . GLY A 1 119 ? 17.920 1.198 -5.868 1.00 77.88 119 GLY A O 1
ATOM 983 N N . GLU A 1 120 ? 17.901 1.866 -3.732 1.00 84.19 120 GLU A N 1
ATOM 984 C CA . GLU A 1 120 ? 18.600 0.699 -3.191 1.00 84.19 120 GLU A CA 1
ATOM 985 C C . GLU A 1 120 ? 17.820 0.091 -2.025 1.00 84.19 120 GLU A C 1
ATOM 987 O O . GLU A 1 120 ? 17.525 0.766 -1.030 1.00 84.19 120 GLU A O 1
ATOM 992 N N . ARG A 1 121 ? 17.572 -1.220 -2.087 1.00 88.12 121 ARG A N 1
ATOM 993 C CA . ARG A 1 121 ? 16.893 -1.965 -1.018 1.00 88.12 121 ARG A CA 1
ATOM 994 C C . ARG A 1 121 ? 17.577 -1.834 0.341 1.00 88.12 121 ARG A C 1
ATOM 996 O O . ARG A 1 121 ? 16.899 -1.710 1.359 1.00 88.12 121 ARG A O 1
ATOM 1003 N N . ALA A 1 122 ? 18.910 -1.800 0.366 1.00 88.69 122 ALA A N 1
ATOM 1004 C CA . ALA A 1 122 ? 19.692 -1.667 1.596 1.00 88.69 122 ALA A CA 1
ATOM 1005 C C . ALA A 1 122 ? 19.396 -0.366 2.366 1.00 88.69 122 ALA A C 1
ATOM 1007 O O . ALA A 1 122 ? 19.456 -0.360 3.595 1.00 88.69 122 ALA A O 1
ATOM 1008 N N . LYS A 1 123 ? 19.038 0.715 1.660 1.00 87.56 123 LYS A N 1
ATOM 1009 C CA . LYS A 1 123 ? 18.622 1.986 2.274 1.00 87.56 123 LYS A CA 1
ATOM 1010 C C . LYS A 1 123 ? 17.169 1.937 2.742 1.00 87.56 123 LYS A C 1
ATOM 1012 O O . LYS A 1 123 ? 16.847 2.497 3.786 1.00 87.56 123 LYS A O 1
ATOM 1017 N N . LEU A 1 124 ? 16.302 1.252 1.995 1.00 89.69 124 LEU A N 1
ATOM 1018 C CA . LEU A 1 124 ? 14.866 1.177 2.272 1.00 89.69 124 LEU A CA 1
ATOM 1019 C C . LEU A 1 124 ? 14.525 0.263 3.464 1.00 89.69 124 LEU A C 1
ATOM 1021 O O . LEU A 1 124 ? 13.658 0.598 4.265 1.00 89.69 124 LEU A O 1
ATOM 1025 N N . ILE A 1 125 ? 15.222 -0.866 3.628 1.00 93.19 125 ILE A N 1
ATOM 1026 C CA . ILE A 1 125 ? 14.951 -1.847 4.699 1.00 93.19 125 ILE A CA 1
ATOM 1027 C C . ILE A 1 125 ? 14.948 -1.222 6.111 1.00 93.19 125 ILE A C 1
ATOM 1029 O O . ILE A 1 125 ? 13.998 -1.467 6.859 1.00 93.19 125 ILE A O 1
ATOM 1033 N N . PRO A 1 126 ? 15.942 -0.403 6.514 1.00 92.12 126 PRO A N 1
ATOM 1034 C CA . PRO A 1 126 ? 15.914 0.279 7.810 1.00 92.12 126 PRO A CA 1
ATOM 1035 C C . PRO A 1 126 ? 14.677 1.167 8.018 1.00 92.12 126 PRO A C 1
ATOM 1037 O O . PRO A 1 126 ? 14.141 1.218 9.128 1.00 92.12 126 PRO A O 1
ATOM 1040 N N . VAL A 1 127 ? 14.194 1.823 6.957 1.00 91.44 127 VAL A N 1
ATOM 1041 C CA . VAL A 1 127 ? 12.979 2.652 7.003 1.00 91.44 127 VAL A CA 1
ATOM 1042 C C . VAL A 1 127 ? 11.758 1.775 7.254 1.00 91.44 127 VAL A C 1
ATOM 1044 O O . VAL A 1 127 ? 10.997 2.043 8.181 1.00 91.44 127 VAL A O 1
ATOM 1047 N N . LEU A 1 128 ? 11.609 0.683 6.498 1.00 93.94 128 LEU A N 1
ATOM 1048 C CA . LEU A 1 128 ? 10.501 -0.260 6.677 1.00 93.94 128 LEU A CA 1
ATOM 1049 C C . LEU A 1 128 ? 10.507 -0.888 8.076 1.00 93.94 128 LEU A C 1
ATOM 1051 O O . LEU A 1 128 ? 9.462 -1.002 8.708 1.00 93.94 128 LEU A O 1
ATOM 1055 N N . ASN A 1 129 ? 11.679 -1.233 8.613 1.00 94.50 129 ASN A N 1
ATOM 1056 C CA . ASN A 1 129 ? 11.785 -1.746 9.981 1.00 94.50 129 ASN A CA 1
ATOM 1057 C C . ASN A 1 129 ? 11.336 -0.719 11.032 1.00 94.50 129 ASN A C 1
ATOM 1059 O O . ASN A 1 129 ? 10.742 -1.107 12.032 1.00 94.50 129 ASN A O 1
ATOM 1063 N N . THR A 1 130 ? 11.593 0.570 10.800 1.00 91.12 130 THR A N 1
ATOM 1064 C CA . THR A 1 130 ? 11.181 1.662 11.701 1.00 91.12 130 THR A CA 1
ATOM 1065 C C . THR A 1 130 ? 9.686 1.980 11.589 1.00 91.12 130 THR A C 1
ATOM 1067 O O . THR A 1 130 ? 9.062 2.394 12.566 1.00 91.12 130 THR A O 1
ATOM 1070 N N . ALA A 1 131 ? 9.115 1.815 10.395 1.00 92.44 131 ALA A N 1
ATOM 1071 C CA . ALA A 1 131 ? 7.711 2.094 10.110 1.00 92.44 131 ALA A CA 1
ATOM 1072 C C . ALA A 1 131 ? 6.768 0.930 10.462 1.00 92.44 131 ALA A C 1
ATOM 1074 O O . ALA A 1 131 ? 5.559 1.132 10.546 1.00 92.44 131 ALA A O 1
ATOM 1075 N N . LYS A 1 132 ? 7.302 -0.280 10.657 1.00 94.31 132 LYS A N 1
ATOM 1076 C CA . LYS A 1 132 ? 6.521 -1.466 11.021 1.00 94.31 132 LYS A CA 1
ATOM 1077 C C . LYS A 1 132 ? 5.697 -1.221 12.288 1.00 94.31 132 LYS A C 1
ATOM 1079 O O . LYS A 1 132 ? 6.217 -0.712 13.279 1.00 94.31 132 LYS A O 1
ATOM 1084 N N . GLY A 1 133 ? 4.429 -1.614 12.255 1.00 94.06 133 GLY A N 1
ATOM 1085 C CA . GLY A 1 133 ? 3.476 -1.418 13.345 1.00 94.06 133 GLY A CA 1
ATOM 1086 C C . GLY A 1 133 ? 2.952 0.016 13.473 1.00 94.06 133 GLY A C 1
ATOM 1087 O O . GLY A 1 133 ? 2.409 0.368 14.518 1.00 94.06 133 GLY A O 1
ATOM 1088 N N . LYS A 1 134 ? 3.134 0.860 12.448 1.00 93.50 134 LYS A N 1
ATOM 1089 C CA . LYS A 1 134 ? 2.646 2.246 12.416 1.00 93.50 134 LYS A CA 1
ATOM 1090 C C . LYS A 1 134 ? 1.664 2.456 11.269 1.00 93.50 134 LYS A C 1
ATOM 1092 O O . LYS A 1 134 ? 1.659 1.716 10.284 1.00 93.50 134 LYS A O 1
ATOM 1097 N N . VAL A 1 135 ? 0.865 3.513 11.378 1.00 94.38 135 VAL A N 1
ATOM 1098 C CA . VAL A 1 135 ? 0.125 4.042 10.231 1.00 94.38 135 VAL A CA 1
ATOM 1099 C C . VAL A 1 135 ? 1.107 4.774 9.323 1.00 94.38 135 VAL A C 1
ATOM 1101 O O . VAL A 1 135 ? 1.849 5.654 9.762 1.00 94.38 135 VAL A O 1
ATOM 1104 N N . ILE A 1 136 ? 1.117 4.397 8.049 1.00 94.62 136 ILE A N 1
ATOM 1105 C CA . ILE A 1 136 ? 1.882 5.077 7.006 1.00 94.62 136 ILE A CA 1
ATOM 1106 C C . ILE A 1 136 ? 0.942 5.497 5.889 1.00 94.62 136 ILE A C 1
ATOM 1108 O O . ILE A 1 136 ? -0.098 4.883 5.665 1.00 94.62 136 ILE A O 1
ATOM 1112 N N . ALA A 1 137 ? 1.337 6.532 5.167 1.00 92.69 137 ALA A N 1
ATOM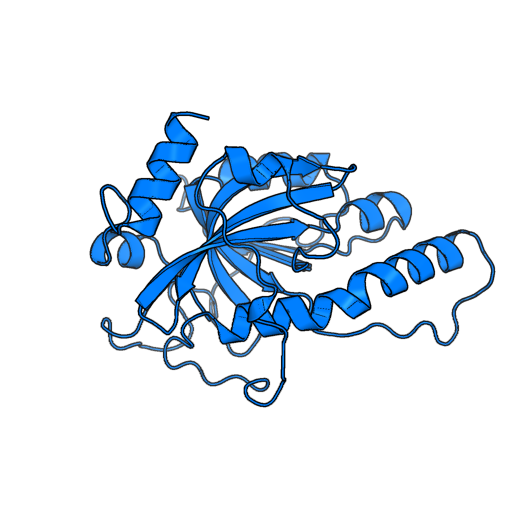 1113 C CA . ALA A 1 137 ? 0.708 6.958 3.938 1.00 92.69 137 ALA A CA 1
ATOM 1114 C C . ALA A 1 137 ? 1.478 6.362 2.764 1.00 92.69 137 ALA A C 1
ATOM 1116 O O . ALA A 1 137 ? 2.706 6.324 2.771 1.00 92.69 137 ALA A O 1
ATOM 1117 N N . ILE A 1 138 ? 0.764 5.924 1.741 1.00 93.50 138 ILE A N 1
ATOM 1118 C CA . ILE A 1 138 ? 1.344 5.427 0.500 1.00 93.50 138 ILE A CA 1
ATOM 1119 C C . ILE A 1 138 ? 0.711 6.162 -0.666 1.00 93.50 138 ILE A C 1
ATOM 1121 O O . ILE A 1 138 ? -0.464 6.520 -0.612 1.00 93.50 138 ILE A O 1
ATOM 1125 N N . LEU A 1 139 ? 1.493 6.381 -1.716 1.00 90.56 139 LEU A N 1
ATOM 1126 C CA . LEU A 1 139 ? 0.999 6.920 -2.975 1.00 90.56 139 LEU A CA 1
ATOM 1127 C C . LEU A 1 139 ? 1.012 5.789 -3.998 1.00 90.56 139 LEU A C 1
ATOM 1129 O O . LEU A 1 139 ? 2.078 5.265 -4.341 1.00 90.56 139 LEU A O 1
ATOM 1133 N N . LEU A 1 140 ? -0.176 5.377 -4.430 1.00 90.69 140 LEU A N 1
ATOM 1134 C CA . LEU A 1 140 ? -0.327 4.303 -5.406 1.00 90.69 140 LEU A CA 1
ATOM 1135 C C . LEU A 1 140 ? 0.086 4.775 -6.800 1.00 90.69 140 LEU A C 1
ATOM 1137 O O . LEU A 1 140 ? 0.053 5.965 -7.112 1.00 90.69 140 LEU A O 1
ATOM 1141 N N . ASN A 1 141 ? 0.522 3.836 -7.632 1.00 87.19 141 ASN A N 1
ATOM 1142 C CA . ASN A 1 141 ? 0.766 4.096 -9.038 1.00 87.19 141 ASN A CA 1
ATOM 1143 C C . ASN A 1 141 ? -0.551 4.018 -9.810 1.00 87.19 141 ASN A C 1
ATOM 1145 O O . ASN A 1 141 ? -1.192 2.970 -9.835 1.00 87.19 141 ASN A O 1
ATOM 1149 N N . VAL A 1 142 ? -0.947 5.131 -10.408 1.00 85.56 142 VAL A N 1
ATOM 1150 C CA . VAL A 1 142 ? -2.263 5.318 -11.036 1.00 85.56 142 VAL A CA 1
ATOM 1151 C C . VAL A 1 142 ? -2.179 5.807 -12.477 1.00 85.56 142 VAL A C 1
ATOM 1153 O O . VAL A 1 142 ? -3.199 5.950 -13.144 1.00 85.56 142 VAL A O 1
ATOM 1156 N N . ASP A 1 143 ? -0.963 6.054 -12.956 1.00 87.00 143 ASP A N 1
ATOM 1157 C CA . ASP A 1 143 ? -0.710 6.494 -14.315 1.00 87.00 143 ASP A CA 1
ATOM 1158 C C . ASP A 1 143 ? -0.133 5.329 -15.110 1.00 87.00 143 ASP A C 1
ATOM 1160 O O . ASP A 1 143 ? 0.730 4.584 -14.641 1.00 87.00 143 ASP A O 1
ATOM 1164 N N . THR A 1 144 ? -0.591 5.191 -16.350 1.00 89.94 144 THR A N 1
ATOM 1165 C CA . THR A 1 144 ? 0.056 4.287 -17.300 1.00 89.94 144 THR A CA 1
ATOM 1166 C C . THR A 1 144 ? 1.226 4.993 -17.968 1.00 89.94 144 THR A C 1
ATOM 1168 O O . THR A 1 144 ? 1.180 6.187 -18.272 1.00 89.94 144 THR A O 1
ATOM 1171 N N . TYR A 1 145 ? 2.285 4.242 -18.240 1.00 89.62 145 TYR A N 1
ATOM 1172 C CA . TYR A 1 145 ? 3.453 4.751 -18.943 1.00 89.62 145 TYR A CA 1
ATOM 1173 C C . TYR A 1 145 ? 3.388 4.385 -20.424 1.00 89.62 145 TYR A C 1
ATOM 1175 O O . TYR A 1 145 ? 3.029 3.265 -20.800 1.00 89.62 145 TYR A O 1
ATOM 1183 N N . SER A 1 146 ? 3.776 5.331 -21.279 1.00 90.62 146 SER A N 1
ATOM 1184 C CA . SER A 1 146 ? 3.955 5.079 -22.708 1.00 90.62 146 SER A CA 1
ATOM 1185 C C . SER A 1 146 ? 5.330 4.475 -22.977 1.00 90.62 146 SER A C 1
ATOM 1187 O O . SER A 1 146 ? 6.321 4.856 -22.358 1.00 90.62 146 SER A O 1
ATOM 1189 N N . LYS A 1 147 ? 5.397 3.572 -23.956 1.00 91.88 147 LYS A N 1
ATOM 1190 C CA . LYS A 1 147 ? 6.662 3.076 -24.522 1.00 91.88 147 LYS A CA 1
ATOM 1191 C C . LYS A 1 147 ? 7.107 3.859 -25.758 1.00 91.88 147 LYS A C 1
ATOM 1193 O O . LYS A 1 147 ? 8.051 3.464 -26.440 1.00 91.88 147 LYS A O 1
ATOM 1198 N N . GLU A 1 148 ? 6.384 4.915 -26.118 1.00 91.81 148 GLU A N 1
ATOM 1199 C CA . GLU A 1 148 ? 6.704 5.722 -27.289 1.00 91.81 148 GLU A CA 1
ATOM 1200 C C 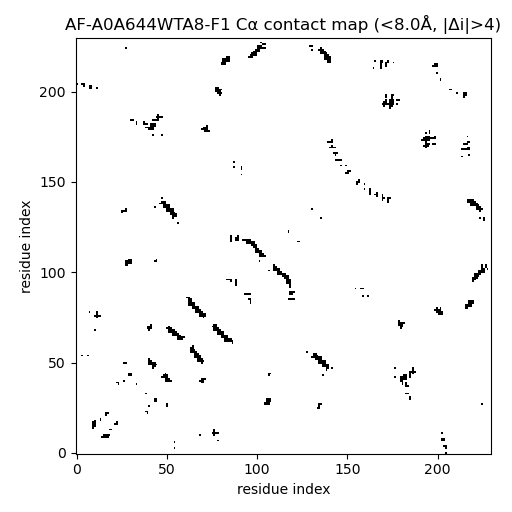. GLU A 1 148 ? 8.102 6.338 -27.158 1.00 91.81 148 GLU A C 1
ATOM 1202 O O . GLU A 1 148 ? 8.460 6.9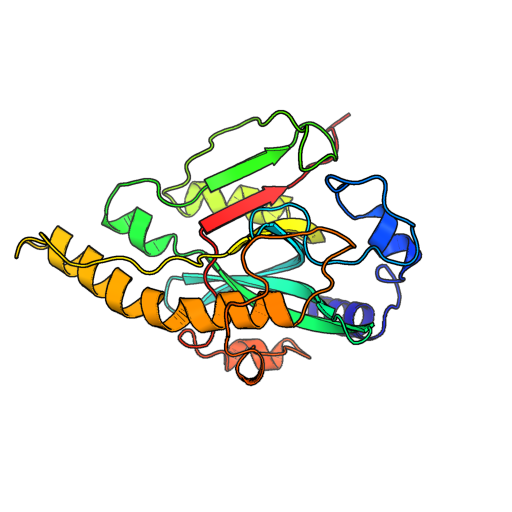00 -26.126 1.00 91.81 148 GLU A O 1
ATOM 1207 N N . GLY A 1 149 ? 8.906 6.213 -28.214 1.00 86.19 149 GLY A N 1
ATOM 1208 C CA . GLY A 1 149 ? 10.280 6.716 -28.229 1.00 86.19 149 GLY A CA 1
ATOM 1209 C C . GLY A 1 149 ? 11.307 5.822 -27.528 1.00 86.19 149 GLY A C 1
ATOM 1210 O O . GLY A 1 149 ? 12.481 6.189 -27.515 1.00 86.19 149 GLY A O 1
ATOM 1211 N N . ALA A 1 150 ? 10.915 4.657 -26.996 1.00 88.19 150 ALA A N 1
ATOM 1212 C CA . ALA A 1 150 ? 11.867 3.687 -26.464 1.00 88.19 150 ALA A CA 1
ATOM 1213 C C . ALA A 1 150 ? 12.821 3.182 -27.563 1.00 88.19 150 ALA A C 1
ATOM 1215 O O . ALA A 1 150 ? 12.401 2.869 -28.682 1.00 88.19 150 ALA A O 1
ATOM 1216 N N . GLY A 1 151 ? 14.116 3.118 -27.242 1.00 89.38 151 GLY A N 1
ATOM 1217 C CA . GLY A 1 151 ? 15.136 2.546 -28.116 1.00 89.38 151 GLY A CA 1
ATOM 1218 C C . GLY A 1 151 ? 15.096 1.014 -28.140 1.00 89.38 151 GLY A C 1
ATOM 1219 O O . GLY A 1 151 ? 14.226 0.381 -27.548 1.00 89.38 151 GLY A O 1
ATOM 1220 N N . ASP A 1 152 ? 16.081 0.404 -28.803 1.00 90.69 152 ASP A N 1
ATOM 1221 C CA . ASP A 1 152 ? 16.286 -1.059 -28.814 1.00 90.69 152 ASP A CA 1
ATOM 1222 C C . ASP A 1 152 ? 17.565 -1.475 -28.053 1.00 90.69 152 ASP A C 1
ATOM 1224 O O . ASP A 1 152 ? 18.183 -2.510 -28.314 1.00 90.69 152 ASP A O 1
ATOM 1228 N N . ASP A 1 153 ? 18.009 -0.639 -27.116 1.00 91.81 153 ASP A N 1
ATOM 1229 C CA . ASP A 1 153 ? 19.092 -0.969 -26.191 1.00 91.81 153 ASP A CA 1
ATOM 1230 C C . ASP A 1 153 ? 18.591 -1.765 -24.971 1.00 91.81 153 ASP A C 1
ATOM 1232 O O . ASP A 1 153 ? 17.392 -1.925 -24.732 1.00 91.81 153 ASP A O 1
ATOM 1236 N N . GLU A 1 154 ? 19.534 -2.322 -24.210 1.00 89.81 154 GLU A N 1
ATOM 1237 C CA . GLU A 1 154 ? 19.249 -3.151 -23.034 1.00 89.81 154 GLU A CA 1
ATOM 1238 C C . GLU A 1 154 ? 18.422 -2.403 -21.979 1.00 89.81 154 GLU A C 1
ATOM 1240 O O . GLU A 1 154 ? 17.446 -2.954 -21.471 1.00 89.81 154 GLU A O 1
ATOM 1245 N N . TYR A 1 155 ? 18.749 -1.135 -21.720 1.00 88.62 155 TYR A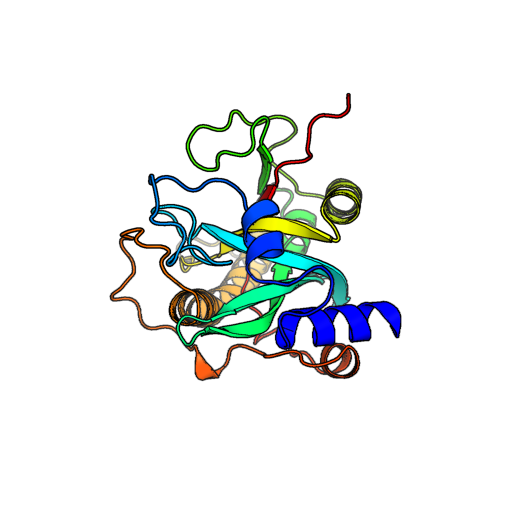 N 1
ATOM 1246 C CA . TYR A 1 155 ? 18.014 -0.288 -20.784 1.00 88.62 155 TYR A CA 1
ATOM 1247 C C . TYR A 1 155 ? 16.561 -0.086 -21.238 1.00 88.62 155 TYR A C 1
ATOM 1249 O O . TYR A 1 155 ? 15.630 -0.317 -20.468 1.00 88.62 155 TYR A O 1
ATOM 1257 N N . SER A 1 156 ? 16.350 0.246 -22.513 1.00 90.44 156 SER A N 1
ATOM 1258 C CA . SER A 1 156 ? 15.022 0.439 -23.101 1.00 90.44 156 SER A CA 1
ATOM 1259 C C . SER A 1 156 ? 14.172 -0.830 -23.018 1.00 90.44 156 SER A C 1
ATOM 1261 O O . SER A 1 156 ? 12.980 -0.750 -22.723 1.00 90.44 156 SER A O 1
ATOM 1263 N N . ARG A 1 157 ? 14.769 -2.015 -23.211 1.00 91.44 157 ARG A N 1
ATOM 1264 C CA . ARG A 1 157 ? 14.067 -3.302 -23.061 1.00 91.44 157 ARG A CA 1
ATOM 1265 C C . ARG A 1 157 ? 13.669 -3.580 -21.611 1.00 91.44 157 ARG A C 1
ATOM 1267 O O . ARG A 1 157 ? 12.559 -4.056 -21.384 1.00 91.44 157 ARG A O 1
ATOM 1274 N N . ILE A 1 158 ? 14.535 -3.260 -20.648 1.00 90.56 158 ILE A N 1
ATOM 1275 C CA . ILE A 1 158 ? 14.247 -3.391 -19.211 1.00 90.56 158 ILE A CA 1
ATOM 1276 C C . ILE A 1 158 ? 13.085 -2.473 -18.815 1.00 90.56 158 ILE A C 1
ATOM 1278 O O . ILE A 1 158 ? 12.107 -2.939 -18.231 1.00 90.56 158 ILE A O 1
ATOM 1282 N N . VAL A 1 159 ? 13.149 -1.193 -19.196 1.00 89.69 159 VAL A N 1
ATOM 1283 C CA . VAL A 1 159 ? 12.086 -0.218 -18.915 1.00 89.69 159 VAL A CA 1
ATOM 1284 C C . VAL A 1 159 ? 10.777 -0.620 -19.597 1.00 89.69 159 VAL A C 1
ATOM 1286 O O . VAL A 1 159 ? 9.730 -0.602 -18.960 1.00 89.69 159 VAL A O 1
ATOM 1289 N N . CYS A 1 160 ? 10.804 -1.056 -20.859 1.00 92.25 160 CYS A N 1
ATOM 1290 C CA . CYS A 1 160 ? 9.595 -1.519 -21.546 1.00 92.25 160 CYS A CA 1
ATOM 1291 C C . CYS A 1 160 ? 8.966 -2.748 -20.878 1.00 92.25 160 CYS A C 1
ATOM 1293 O O . CYS A 1 160 ? 7.740 -2.825 -20.818 1.00 92.25 160 CYS A O 1
ATOM 1295 N N . GLY A 1 161 ? 9.784 -3.681 -20.377 1.00 92.31 161 GLY A N 1
ATOM 1296 C CA . GLY A 1 161 ? 9.311 -4.840 -19.620 1.00 92.31 161 GLY A CA 1
ATOM 1297 C C . GLY A 1 161 ? 8.663 -4.445 -18.293 1.00 92.31 161 GLY A C 1
ATOM 1298 O O . GLY A 1 161 ? 7.611 -4.974 -17.950 1.00 92.31 161 GLY A O 1
ATOM 1299 N N . TYR A 1 162 ? 9.232 -3.461 -17.593 1.00 91.31 162 TYR A N 1
ATOM 1300 C CA . TYR A 1 162 ? 8.600 -2.861 -16.418 1.00 91.31 162 TYR A CA 1
ATOM 1301 C C . TYR A 1 162 ? 7.248 -2.226 -16.769 1.00 91.31 162 TYR A C 1
ATOM 1303 O O . TYR A 1 162 ? 6.251 -2.515 -16.118 1.00 91.31 162 TYR A O 1
ATOM 1311 N N . ILE A 1 163 ? 7.183 -1.428 -17.841 1.00 92.88 163 ILE A N 1
ATOM 1312 C CA . ILE A 1 163 ? 5.938 -0.790 -18.302 1.00 92.88 163 ILE A CA 1
ATOM 1313 C C . ILE A 1 163 ? 4.851 -1.833 -18.614 1.00 92.88 163 ILE A C 1
ATOM 1315 O O . ILE A 1 163 ? 3.699 -1.645 -18.225 1.00 92.88 163 ILE A O 1
ATOM 1319 N N . ASP A 1 164 ? 5.208 -2.936 -19.284 1.00 93.81 164 ASP A N 1
ATOM 1320 C CA . ASP A 1 164 ? 4.284 -4.049 -19.558 1.00 93.81 164 ASP A CA 1
ATOM 1321 C C . ASP A 1 164 ? 3.710 -4.681 -18.294 1.00 93.81 164 ASP A C 1
ATOM 1323 O O . ASP A 1 164 ? 2.569 -5.138 -18.293 1.00 93.81 164 ASP A O 1
ATOM 1327 N N . GLU A 1 165 ? 4.503 -4.725 -17.232 1.00 91.62 165 GLU A N 1
ATOM 1328 C CA . GLU A 1 165 ? 4.102 -5.324 -15.971 1.00 91.62 165 GLU A CA 1
ATOM 1329 C C . GLU A 1 165 ? 3.237 -4.384 -15.124 1.00 91.62 165 GLU A C 1
ATOM 1331 O O . GLU A 1 165 ? 2.271 -4.827 -14.503 1.00 91.62 165 GLU A O 1
ATOM 1336 N N . VAL A 1 166 ? 3.578 -3.093 -15.078 1.00 91.56 166 VAL A N 1
ATOM 1337 C CA . VAL A 1 166 ? 2.929 -2.145 -14.161 1.00 91.56 166 VAL A CA 1
ATOM 1338 C C . VAL A 1 166 ? 1.659 -1.531 -14.723 1.00 91.56 166 VAL A C 1
ATOM 1340 O O . VAL A 1 166 ? 0.732 -1.287 -13.956 1.00 91.56 166 VAL A O 1
ATOM 1343 N N . ASN A 1 167 ? 1.573 -1.314 -16.040 1.00 93.44 167 ASN A N 1
ATOM 1344 C CA . ASN 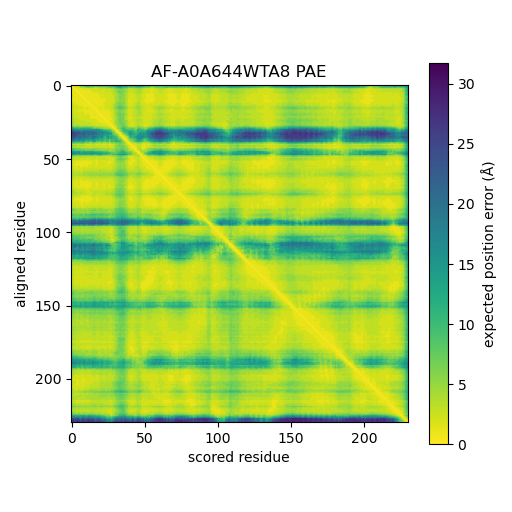A 1 167 ? 0.387 -0.705 -16.643 1.00 93.44 167 ASN A CA 1
ATOM 1345 C C . ASN A 1 167 ? -0.901 -1.503 -16.354 1.00 93.44 167 ASN A C 1
ATOM 1347 O O . ASN A 1 167 ? -1.887 -0.877 -15.974 1.00 93.44 167 ASN A O 1
ATOM 1351 N N . PRO A 1 168 ? -0.927 -2.850 -16.450 1.00 92.69 168 PRO A N 1
ATOM 1352 C CA . PRO A 1 168 ? -2.113 -3.630 -16.085 1.00 92.69 168 PRO A CA 1
ATOM 1353 C C . PRO A 1 168 ? -2.500 -3.533 -14.602 1.00 92.69 168 PRO A C 1
ATOM 1355 O O . PRO A 1 168 ? -3.653 -3.763 -14.257 1.00 92.69 168 PRO A O 1
ATOM 1358 N N . LYS A 1 169 ? -1.556 -3.192 -13.715 1.00 94.50 169 LYS A N 1
ATOM 1359 C CA . LYS A 1 169 ? -1.795 -3.083 -12.266 1.00 94.50 169 LYS A CA 1
ATOM 1360 C C . LYS A 1 169 ? -2.406 -1.738 -11.855 1.00 94.50 169 LYS A C 1
ATOM 1362 O O . LYS A 1 169 ? -2.812 -1.592 -10.705 1.00 94.50 169 LYS A O 1
ATOM 1367 N N . VAL A 1 170 ? -2.503 -0.767 -12.767 1.00 92.44 170 VAL A N 1
ATOM 1368 C CA . VAL A 1 170 ? -3.156 0.530 -12.509 1.00 92.44 170 VAL A CA 1
ATOM 1369 C C . VAL A 1 170 ? -4.631 0.343 -12.130 1.00 92.44 170 VAL A C 1
ATOM 1371 O O . VAL A 1 170 ? -5.106 0.982 -11.190 1.00 92.44 170 VAL A O 1
ATOM 1374 N N . ASP A 1 171 ? -5.327 -0.608 -12.761 1.00 93.19 171 ASP A N 1
ATOM 1375 C CA . ASP A 1 171 ? -6.720 -0.935 -12.428 1.00 93.19 171 ASP A CA 1
ATOM 1376 C C . ASP A 1 171 ? -6.860 -1.449 -10.985 1.00 93.19 171 ASP A C 1
ATOM 1378 O O . ASP A 1 171 ? -7.853 -1.156 -10.320 1.00 93.19 171 ASP A O 1
ATOM 1382 N N . LEU A 1 172 ? -5.850 -2.152 -10.458 1.00 95.19 172 LEU A N 1
ATOM 1383 C CA . LEU A 1 172 ? -5.816 -2.585 -9.056 1.00 95.19 172 LEU A CA 1
ATOM 1384 C C . LEU A 1 172 ? -5.581 -1.404 -8.110 1.00 95.19 172 LEU A C 1
ATOM 1386 O O . LEU A 1 172 ? -6.163 -1.352 -7.030 1.00 95.19 172 LEU A O 1
ATOM 1390 N N . SER A 1 173 ? -4.761 -0.425 -8.496 1.00 92.75 173 SER A N 1
ATOM 1391 C CA . SER A 1 173 ? -4.599 0.793 -7.699 1.00 92.75 173 SER A CA 1
ATOM 1392 C C . SER A 1 173 ? -5.929 1.534 -7.553 1.00 92.75 173 SER A C 1
ATOM 1394 O O . SER A 1 173 ? -6.321 1.861 -6.433 1.00 92.75 173 SER A O 1
ATOM 1396 N N . PHE A 1 174 ? -6.670 1.726 -8.651 1.00 91.19 174 PHE A N 1
ATOM 1397 C CA . PHE A 1 174 ? -8.022 2.293 -8.598 1.00 91.19 174 PHE A CA 1
ATOM 1398 C C . PHE A 1 174 ? -9.008 1.390 -7.853 1.00 91.19 174 PHE A C 1
ATOM 1400 O O . PHE A 1 174 ? -9.831 1.885 -7.087 1.00 91.19 174 PHE A O 1
ATOM 1407 N N . GLY A 1 175 ? -8.895 0.069 -8.000 1.00 93.06 175 GLY A N 1
ATOM 1408 C CA . GLY A 1 175 ? -9.702 -0.893 -7.255 1.00 93.06 175 GLY A CA 1
ATOM 1409 C C . GLY A 1 175 ? -9.530 -0.730 -5.745 1.00 93.06 175 GLY A C 1
ATOM 1410 O O . GLY A 1 175 ? -10.516 -0.689 -5.010 1.00 93.06 175 GLY A O 1
ATOM 1411 N N . LEU A 1 176 ? -8.292 -0.541 -5.280 1.00 94.19 176 LEU A N 1
ATOM 1412 C CA . LEU A 1 176 ? -7.994 -0.262 -3.878 1.00 94.19 176 LEU A CA 1
ATOM 1413 C C . LEU A 1 176 ? -8.578 1.090 -3.427 1.00 94.19 176 LEU A C 1
ATOM 1415 O O . LEU A 1 176 ? -9.194 1.142 -2.363 1.00 94.19 176 LEU A O 1
ATOM 1419 N N . PHE A 1 177 ? -8.482 2.152 -4.241 1.00 89.94 177 PHE A N 1
ATOM 1420 C CA . PHE A 1 177 ? -9.144 3.441 -3.953 1.00 89.94 177 PHE A CA 1
ATOM 1421 C C . PHE A 1 177 ? -10.643 3.307 -3.746 1.00 89.94 177 PHE A C 1
ATOM 1423 O O . PHE A 1 177 ? -11.209 3.890 -2.826 1.00 89.94 177 PHE A O 1
ATOM 1430 N N . GLN A 1 178 ? -11.294 2.516 -4.590 1.00 89.94 178 GLN A N 1
ATOM 1431 C CA . GLN A 1 178 ? -12.736 2.340 -4.536 1.00 89.94 178 GLN A CA 1
ATOM 1432 C C . GLN A 1 178 ? -13.203 1.573 -3.294 1.00 89.94 178 GLN A C 1
ATOM 1434 O O . GLN A 1 178 ? -14.401 1.599 -2.998 1.00 89.94 178 GLN A O 1
ATOM 1439 N N . LEU A 1 179 ? -12.313 0.876 -2.582 1.00 92.88 179 LEU A N 1
ATOM 1440 C CA . LEU A 1 179 ? -12.654 0.104 -1.386 1.00 92.88 179 LEU A CA 1
ATOM 1441 C C . LEU A 1 179 ? -12.542 0.902 -0.087 1.00 92.88 179 LEU A C 1
ATOM 1443 O O . LEU A 1 179 ? -13.190 0.522 0.885 1.00 92.88 179 LEU A O 1
ATOM 1447 N N . ILE A 1 180 ? -11.765 1.980 -0.053 1.00 92.62 180 ILE A N 1
ATOM 1448 C CA . ILE A 1 180 ? -11.444 2.729 1.172 1.00 92.62 180 ILE A CA 1
ATOM 1449 C C . ILE A 1 180 ? -12.348 3.963 1.358 1.00 92.62 180 ILE A C 1
ATOM 1451 O O . ILE A 1 180 ? -12.927 4.455 0.387 1.00 92.62 180 ILE A O 1
ATOM 1455 N N . PRO A 1 181 ? -12.513 4.486 2.590 1.00 90.12 181 PRO A N 1
ATOM 1456 C CA . PRO A 1 181 ? -13.264 5.713 2.817 1.00 90.12 181 PRO A CA 1
ATOM 1457 C C . PRO A 1 181 ? -12.536 6.925 2.225 1.00 90.12 181 PRO A C 1
ATOM 1459 O O . PRO A 1 181 ? -11.309 7.038 2.300 1.00 90.12 181 PRO A O 1
ATOM 1462 N N . SER A 1 182 ? -13.316 7.871 1.694 1.00 86.38 182 SER A N 1
ATOM 1463 C CA . SER A 1 182 ? -12.801 9.157 1.214 1.00 86.38 182 SER A CA 1
ATOM 1464 C C . SER A 1 182 ? -12.398 10.098 2.342 1.00 86.38 182 SER A C 1
ATOM 1466 O O . SER A 1 182 ? -11.711 11.078 2.087 1.00 86.38 182 SER A O 1
ATOM 1468 N N . ASN A 1 183 ? -12.824 9.822 3.580 1.00 85.00 183 ASN A N 1
ATOM 1469 C CA . ASN A 1 183 ? -12.617 10.705 4.723 1.00 85.00 183 ASN A CA 1
ATOM 1470 C C . ASN A 1 183 ? -13.107 12.141 4.441 1.00 85.00 183 ASN A C 1
ATOM 1472 O O . ASN A 1 183 ? -12.429 13.089 4.802 1.00 85.00 183 ASN A O 1
ATOM 1476 N N . ASP A 1 184 ? -14.245 12.307 3.746 1.00 79.62 184 ASP A N 1
ATOM 1477 C CA . ASP A 1 184 ? -14.768 13.605 3.265 1.00 79.62 184 ASP A CA 1
ATOM 1478 C C . ASP A 1 184 ? -13.738 14.448 2.466 1.00 79.62 184 ASP A C 1
ATOM 1480 O O . ASP A 1 184 ? -13.819 15.677 2.421 1.00 79.62 184 ASP A O 1
ATOM 1484 N N . ILE A 1 185 ? -12.756 13.804 1.832 1.00 79.44 185 ILE A N 1
ATOM 1485 C CA . ILE A 1 185 ? -11.814 14.444 0.911 1.00 79.44 185 ILE A CA 1
ATOM 1486 C C . ILE A 1 185 ? -12.340 14.258 -0.509 1.00 79.44 185 ILE A C 1
ATOM 1488 O O . ILE A 1 185 ? -12.590 13.132 -0.937 1.00 79.44 185 ILE A O 1
ATOM 1492 N N . GLU A 1 186 ? -12.499 15.367 -1.227 1.00 78.88 186 GLU A N 1
ATOM 1493 C CA . GLU A 1 186 ? -12.753 15.373 -2.670 1.00 78.88 186 GLU A CA 1
ATOM 1494 C C . GLU A 1 186 ? -11.435 15.107 -3.418 1.00 78.88 186 GLU A C 1
ATOM 1496 O O . GLU A 1 186 ? -10.392 15.673 -3.076 1.00 78.88 186 GLU A O 1
ATOM 1501 N N . TYR A 1 187 ? -11.473 14.247 -4.435 1.00 76.06 187 TYR A N 1
ATOM 1502 C CA . TYR A 1 187 ? -10.313 13.893 -5.259 1.00 76.06 187 TYR A CA 1
ATOM 1503 C C . TYR A 1 187 ? -10.723 13.733 -6.725 1.00 76.06 187 TYR A C 1
ATOM 1505 O O . TYR A 1 187 ? -11.848 13.358 -7.040 1.00 76.06 187 TYR A O 1
ATOM 1513 N N . ASP A 1 188 ? -9.796 13.988 -7.647 1.00 71.69 188 ASP A N 1
ATOM 1514 C CA . ASP A 1 188 ? -10.109 14.139 -9.078 1.00 71.69 188 ASP A CA 1
ATOM 1515 C C . ASP A 1 188 ? -10.463 12.821 -9.804 1.00 71.69 188 ASP A C 1
ATOM 1517 O O . ASP A 1 188 ? -10.665 12.813 -11.020 1.00 71.69 188 ASP A O 1
ATOM 1521 N N . TRP A 1 189 ? -10.468 11.680 -9.106 1.00 73.56 189 TRP A N 1
ATOM 1522 C CA . TRP A 1 189 ? -10.446 10.338 -9.717 1.00 73.56 189 TRP A CA 1
ATOM 1523 C C . TRP A 1 189 ? -11.655 9.476 -9.364 1.00 73.56 189 TRP A C 1
ATOM 1525 O O . TRP A 1 189 ? -11.633 8.269 -9.594 1.00 73.56 189 TRP A O 1
ATOM 1535 N N . GLU A 1 190 ? -12.714 10.090 -8.836 1.00 67.00 190 GLU A N 1
ATOM 1536 C CA . GLU A 1 190 ? -13.971 9.413 -8.492 1.00 67.00 190 GLU A CA 1
ATOM 1537 C C . GLU A 1 190 ? -14.604 8.678 -9.688 1.00 67.00 190 GLU A C 1
ATOM 1539 O O . GLU A 1 190 ? -15.230 7.634 -9.508 1.00 67.00 190 GLU A O 1
ATOM 1544 N N . ASP A 1 191 ? -14.391 9.180 -10.909 1.00 72.88 191 ASP A N 1
ATOM 1545 C CA . ASP A 1 191 ? -14.941 8.610 -12.145 1.00 72.88 191 ASP A CA 1
ATOM 1546 C C . ASP A 1 191 ? -14.082 7.482 -12.754 1.00 72.88 191 ASP A C 1
ATOM 1548 O O . ASP A 1 191 ? -14.491 6.853 -13.737 1.00 72.88 191 ASP A O 1
ATOM 1552 N N . GLN A 1 192 ? -12.883 7.216 -12.218 1.00 80.81 192 GLN A N 1
ATOM 1553 C CA . GLN A 1 192 ? -12.034 6.135 -12.724 1.00 80.81 192 GLN A CA 1
ATOM 1554 C C . GLN A 1 192 ? -12.528 4.775 -12.218 1.00 80.81 192 GLN A C 1
ATOM 1556 O O . GLN A 1 192 ? -12.729 4.556 -11.021 1.00 80.81 192 GLN A O 1
ATOM 1561 N N . ASN A 1 193 ? -12.706 3.835 -13.148 1.00 84.25 193 ASN A N 1
ATOM 1562 C CA . ASN A 1 193 ? -13.084 2.466 -12.820 1.00 84.25 193 ASN A CA 1
ATOM 1563 C C . ASN A 1 193 ? -11.832 1.625 -12.579 1.00 84.25 193 ASN A C 1
ATOM 1565 O O . ASN A 1 193 ? -11.016 1.484 -13.483 1.00 84.25 193 ASN A O 1
ATOM 1569 N N . GLY A 1 194 ? -11.716 1.050 -11.385 1.00 89.56 194 GLY A N 1
ATOM 1570 C CA . GLY A 1 194 ? -10.723 0.031 -11.069 1.00 89.56 194 GLY A CA 1
ATOM 1571 C C . GLY A 1 194 ? -11.335 -1.352 -10.871 1.00 89.56 194 GLY A C 1
ATOM 1572 O O . GLY A 1 194 ? -12.556 -1.520 -10.845 1.00 89.56 194 GLY A O 1
ATOM 1573 N N . ASP A 1 195 ? -10.470 -2.343 -10.688 1.00 93.06 195 ASP A N 1
ATOM 1574 C CA . ASP A 1 195 ? -10.854 -3.724 -10.400 1.00 93.06 195 ASP A CA 1
ATOM 1575 C C . ASP A 1 195 ? -10.795 -3.992 -8.890 1.00 93.06 195 ASP A C 1
ATOM 1577 O O . ASP A 1 195 ? -9.831 -4.540 -8.351 1.00 93.06 195 ASP A O 1
ATOM 1581 N N . SER A 1 196 ? -11.831 -3.537 -8.182 1.00 93.12 196 SER A N 1
ATOM 1582 C CA . SER A 1 196 ? -11.941 -3.724 -6.728 1.00 93.12 196 SER A CA 1
ATOM 1583 C C . SER A 1 196 ? -12.214 -5.178 -6.315 1.00 93.12 196 SER A C 1
ATOM 1585 O O . SER A 1 196 ? -11.860 -5.567 -5.200 1.00 93.12 196 SER A O 1
ATOM 1587 N N . ASP A 1 197 ? -12.790 -5.992 -7.205 1.00 94.44 197 ASP A N 1
ATOM 1588 C CA . ASP A 1 197 ? -13.088 -7.406 -6.947 1.00 94.44 197 ASP A CA 1
ATOM 1589 C C . ASP A 1 197 ? -11.813 -8.265 -6.938 1.00 94.44 197 ASP A C 1
ATOM 1591 O O . ASP A 1 197 ? -11.744 -9.254 -6.204 1.00 94.44 197 ASP A O 1
ATOM 1595 N N . SER A 1 198 ? -10.789 -7.862 -7.696 1.00 95.25 198 SER A N 1
ATOM 1596 C CA . SER A 1 198 ? -9.482 -8.532 -7.733 1.00 95.25 198 SER A CA 1
ATOM 1597 C C . SER A 1 198 ? -8.532 -8.136 -6.597 1.00 95.25 198 SER A C 1
ATOM 1599 O O . SER A 1 198 ? -7.447 -8.709 -6.485 1.00 95.25 198 SER A O 1
ATOM 1601 N N . ILE A 1 199 ? -8.910 -7.198 -5.717 1.00 96.69 199 ILE A N 1
ATOM 1602 C CA . ILE A 1 199 ? -8.073 -6.831 -4.567 1.00 96.69 199 ILE A CA 1
ATOM 1603 C C . ILE A 1 199 ? -7.990 -7.995 -3.584 1.00 96.69 199 ILE A C 1
ATOM 1605 O O . ILE A 1 199 ? -8.976 -8.402 -2.960 1.00 96.69 199 ILE A O 1
ATOM 1609 N N . LEU A 1 200 ? -6.772 -8.510 -3.420 1.00 96.94 200 LEU A N 1
ATOM 1610 C CA . LEU A 1 200 ? -6.477 -9.617 -2.524 1.00 96.94 200 LEU A CA 1
ATOM 1611 C C . LEU A 1 200 ? -6.786 -9.244 -1.069 1.00 96.94 200 LEU A C 1
ATOM 1613 O O . LEU A 1 200 ? -6.306 -8.241 -0.544 1.00 96.94 200 LEU A O 1
ATOM 1617 N N . LYS A 1 201 ? -7.547 -10.106 -0.390 1.00 96.62 201 LYS A N 1
ATOM 1618 C CA . LYS A 1 201 ? -7.863 -9.971 1.036 1.00 96.62 201 LYS A CA 1
ATOM 1619 C C . LYS A 1 201 ? -7.161 -11.069 1.818 1.00 96.62 201 LYS A C 1
ATOM 1621 O O . LYS A 1 201 ? -7.479 -12.245 1.672 1.00 96.62 201 LYS A O 1
ATOM 1626 N N . ILE A 1 202 ? -6.212 -10.664 2.648 1.00 96.88 202 ILE A N 1
ATOM 1627 C CA . ILE A 1 202 ? -5.458 -11.531 3.547 1.00 96.88 202 ILE A CA 1
ATOM 1628 C C . ILE A 1 202 ? -6.222 -11.631 4.864 1.00 96.88 202 ILE A C 1
ATOM 1630 O O . ILE A 1 202 ? -6.533 -10.620 5.493 1.00 96.88 202 ILE A O 1
ATOM 1634 N N . ILE A 1 203 ? -6.504 -12.857 5.292 1.00 95.81 203 ILE A N 1
ATOM 1635 C CA . ILE A 1 203 ? -7.110 -13.145 6.597 1.00 95.81 203 ILE A CA 1
ATOM 1636 C C . ILE A 1 203 ? -6.097 -13.778 7.553 1.00 95.81 203 ILE A C 1
ATOM 1638 O O . ILE A 1 203 ? -6.244 -13.690 8.772 1.00 95.81 203 ILE A O 1
ATOM 1642 N N . SER A 1 204 ? -5.047 -14.403 7.018 1.00 95.00 204 SER A N 1
ATOM 1643 C CA . SER A 1 204 ? -3.994 -15.051 7.789 1.00 95.00 204 SER A CA 1
ATOM 1644 C C . SER A 1 204 ? -2.663 -15.064 7.036 1.00 95.00 204 SER A C 1
ATOM 1646 O O . SER A 1 204 ? -2.584 -14.881 5.825 1.00 95.00 204 SER A O 1
ATOM 1648 N N . CYS A 1 205 ? -1.585 -15.345 7.753 1.00 93.25 205 CYS A N 1
ATOM 1649 C CA . CYS A 1 205 ? -0.252 -15.495 7.193 1.00 93.25 205 CYS A CA 1
ATOM 1650 C C . CYS A 1 205 ? -0.143 -16.647 6.183 1.00 93.25 205 CYS A C 1
ATOM 1652 O O . CYS A 1 205 ? 0.770 -16.630 5.359 1.00 93.25 205 CYS A O 1
ATOM 1654 N N . ASP A 1 206 ? -1.044 -17.633 6.224 1.00 93.38 206 ASP A N 1
ATOM 1655 C CA . ASP A 1 206 ? -1.032 -18.749 5.273 1.00 93.38 206 ASP A CA 1
ATOM 1656 C C . ASP A 1 206 ? -1.359 -18.262 3.850 1.00 93.38 206 ASP A C 1
ATOM 1658 O O . ASP A 1 206 ? -0.798 -18.768 2.871 1.00 93.38 206 ASP A O 1
ATOM 1662 N N . ASP A 1 207 ? -2.166 -17.201 3.736 1.00 93.50 207 ASP A N 1
ATOM 1663 C CA . ASP A 1 207 ? -2.541 -16.584 2.460 1.00 93.50 207 ASP A CA 1
ATOM 1664 C C . ASP A 1 207 ? -1.328 -15.962 1.752 1.00 93.50 207 ASP A C 1
ATOM 1666 O O . ASP A 1 207 ? -1.257 -15.958 0.523 1.00 93.50 207 ASP A O 1
ATOM 1670 N N . ILE A 1 208 ? -0.325 -15.506 2.518 1.00 92.12 208 ILE A N 1
ATOM 1671 C CA . ILE A 1 208 ? 0.862 -14.804 2.002 1.00 92.12 208 ILE A CA 1
ATOM 1672 C C . ILE A 1 208 ? 1.625 -15.669 0.993 1.00 92.12 208 ILE A C 1
ATOM 1674 O O . ILE A 1 208 ? 2.090 -15.197 -0.050 1.00 92.12 208 ILE A O 1
ATOM 1678 N N . SER A 1 209 ? 1.732 -16.965 1.287 1.00 87.56 209 SER A N 1
ATOM 1679 C CA . SER A 1 209 ? 2.457 -17.918 0.445 1.00 87.56 209 SER A CA 1
ATOM 1680 C C . SER A 1 209 ? 1.874 -18.023 -0.972 1.00 87.56 209 SER A C 1
ATOM 1682 O O . SER A 1 209 ? 2.626 -18.200 -1.935 1.00 87.56 209 SER A O 1
ATOM 1684 N N . ASN A 1 210 ? 0.566 -17.798 -1.119 1.00 88.75 210 ASN A N 1
ATOM 1685 C CA . ASN A 1 210 ? -0.185 -17.987 -2.360 1.00 88.75 210 ASN A CA 1
ATOM 1686 C C . ASN A 1 210 ? -0.409 -16.695 -3.160 1.00 88.75 210 ASN A C 1
ATOM 1688 O O . ASN A 1 210 ? -1.021 -16.748 -4.222 1.00 88.75 210 ASN A O 1
ATOM 1692 N N . ILE A 1 211 ? 0.097 -15.548 -2.693 1.00 93.00 211 ILE A N 1
ATOM 1693 C CA . ILE A 1 211 ? -0.088 -14.259 -3.376 1.00 93.00 211 ILE A CA 1
ATOM 1694 C C . ILE A 1 211 ? 0.510 -14.298 -4.783 1.00 93.00 211 ILE A C 1
ATOM 1696 O O . ILE A 1 211 ? 1.699 -14.576 -4.947 1.00 93.00 211 ILE A O 1
ATOM 1700 N N . ASN A 1 212 ? -0.297 -13.980 -5.786 1.00 93.06 212 ASN A N 1
ATOM 1701 C CA . ASN A 1 212 ? 0.167 -13.777 -7.147 1.00 93.06 212 ASN A CA 1
ATOM 1702 C C . ASN A 1 212 ? 0.563 -12.308 -7.334 1.00 93.06 212 ASN A C 1
ATOM 1704 O O . ASN A 1 212 ? -0.250 -11.413 -7.130 1.00 93.06 212 ASN A O 1
ATOM 1708 N N . ILE A 1 213 ? 1.816 -12.058 -7.716 1.00 92.50 213 ILE A N 1
ATOM 1709 C CA . ILE A 1 213 ? 2.369 -10.703 -7.830 1.00 92.50 213 ILE A CA 1
ATOM 1710 C C . ILE A 1 213 ? 1.677 -9.874 -8.920 1.00 92.50 213 ILE A C 1
ATOM 1712 O O . ILE A 1 213 ? 1.682 -8.648 -8.825 1.00 92.50 213 ILE A O 1
ATOM 1716 N N . SER A 1 214 ? 1.063 -10.495 -9.937 1.00 92.81 214 SER A N 1
ATOM 1717 C CA . SER A 1 214 ? 0.274 -9.740 -10.925 1.00 92.81 214 SER A CA 1
ATOM 1718 C C . SER A 1 214 ? -0.946 -9.056 -10.313 1.00 92.81 214 SER A C 1
ATOM 1720 O O . SER A 1 214 ? -1.409 -8.069 -10.870 1.00 92.81 214 SER A O 1
ATOM 1722 N N . ASP A 1 215 ? -1.409 -9.544 -9.161 1.00 94.44 215 ASP A N 1
ATOM 1723 C CA . ASP A 1 215 ? -2.658 -9.135 -8.515 1.00 94.44 215 ASP A CA 1
ATOM 1724 C C . ASP A 1 215 ? -2.379 -8.227 -7.297 1.00 94.44 215 ASP A C 1
ATOM 1726 O O . ASP A 1 215 ? -3.210 -8.066 -6.404 1.00 94.44 215 ASP A O 1
ATOM 1730 N N . VAL A 1 216 ? -1.175 -7.643 -7.236 1.00 96.62 216 VAL A N 1
ATOM 1731 C CA . VAL A 1 216 ? -0.733 -6.744 -6.163 1.00 96.62 216 VAL A CA 1
ATOM 1732 C C . VAL A 1 216 ? -0.622 -5.311 -6.706 1.00 96.62 216 VAL A C 1
ATOM 1734 O O . VAL A 1 216 ? 0.152 -5.086 -7.642 1.00 96.62 216 VAL A O 1
ATOM 1737 N N . PRO A 1 217 ? -1.340 -4.327 -6.123 1.00 95.69 217 PRO A N 1
ATOM 1738 C CA . PRO A 1 217 ? -1.181 -2.919 -6.477 1.00 95.69 217 PRO A CA 1
ATOM 1739 C C . PRO A 1 217 ? 0.252 -2.436 -6.235 1.00 95.69 217 PRO A C 1
ATOM 1741 O O . PRO A 1 217 ? 0.915 -2.866 -5.289 1.00 95.69 217 PRO A O 1
ATOM 1744 N N . ILE A 1 218 ? 0.716 -1.495 -7.054 1.00 93.38 218 ILE A N 1
ATOM 1745 C CA . ILE A 1 218 ? 2.065 -0.926 -6.945 1.00 93.38 218 ILE A CA 1
ATOM 1746 C C . ILE A 1 218 ? 1.984 0.453 -6.303 1.00 93.38 218 ILE A C 1
ATOM 1748 O O . ILE A 1 218 ? 1.164 1.281 -6.692 1.00 93.38 218 ILE A O 1
ATOM 1752 N N . MET A 1 219 ? 2.878 0.729 -5.356 1.00 92.12 219 MET A N 1
ATOM 1753 C CA . MET A 1 219 ? 3.082 2.071 -4.814 1.00 92.12 219 MET A CA 1
ATOM 1754 C C . MET A 1 219 ? 4.364 2.694 -5.377 1.00 92.12 219 MET A C 1
ATOM 1756 O O . MET A 1 219 ? 5.318 1.991 -5.704 1.00 92.12 219 MET A O 1
ATOM 1760 N N . HIS A 1 220 ? 4.417 4.022 -5.449 1.00 88.38 220 HIS A N 1
ATOM 1761 C CA . HIS A 1 220 ? 5.624 4.751 -5.862 1.00 88.38 220 HIS A CA 1
ATOM 1762 C C . HIS A 1 220 ? 6.189 5.656 -4.759 1.00 88.38 220 HIS A C 1
ATOM 1764 O O . HIS A 1 220 ? 7.297 6.185 -4.891 1.00 88.38 220 HIS A O 1
ATOM 1770 N N . SER A 1 221 ? 5.468 5.807 -3.643 1.00 90.12 221 SER A N 1
ATOM 1771 C CA . SER A 1 221 ? 6.041 6.403 -2.442 1.00 90.12 221 SER A CA 1
ATOM 1772 C C . SER A 1 221 ? 5.442 5.871 -1.148 1.00 90.12 221 SER A C 1
ATOM 1774 O O . SER A 1 221 ? 4.288 5.438 -1.117 1.00 90.12 221 SER A O 1
ATOM 1776 N N . ILE A 1 222 ? 6.235 5.966 -0.081 1.00 92.00 222 ILE A N 1
ATOM 1777 C CA . ILE A 1 222 ? 5.777 5.867 1.307 1.00 92.00 222 ILE A CA 1
ATOM 1778 C C . ILE A 1 222 ? 6.027 7.191 2.019 1.00 92.00 222 ILE A C 1
ATOM 1780 O O . ILE A 1 222 ? 7.022 7.876 1.778 1.00 92.00 222 ILE A O 1
ATOM 1784 N N . ALA A 1 223 ? 5.143 7.529 2.941 1.00 90.25 223 ALA A N 1
ATOM 1785 C CA . ALA A 1 223 ? 5.273 8.662 3.824 1.00 90.25 223 ALA A CA 1
ATOM 1786 C C . ALA A 1 223 ? 4.890 8.255 5.247 1.00 90.25 223 ALA A C 1
ATOM 1788 O O . ALA A 1 223 ? 3.912 7.540 5.448 1.00 90.25 223 ALA A O 1
ATOM 1789 N N . TYR A 1 224 ? 5.659 8.679 6.241 1.00 90.00 224 TYR A N 1
ATOM 1790 C CA . TYR A 1 224 ? 5.413 8.292 7.627 1.00 90.00 224 TYR A CA 1
ATOM 1791 C C . TYR A 1 224 ? 5.824 9.395 8.595 1.00 90.00 224 TYR A C 1
ATOM 1793 O O . TYR A 1 224 ? 6.775 10.140 8.350 1.00 90.00 224 TYR A O 1
ATOM 1801 N N . PHE A 1 225 ? 5.116 9.473 9.718 1.00 86.44 225 PHE A N 1
ATOM 1802 C CA . PHE A 1 225 ? 5.512 10.269 10.871 1.00 86.44 225 PHE A CA 1
ATOM 1803 C C . PHE A 1 225 ? 6.209 9.351 11.877 1.00 86.44 225 PHE A C 1
ATOM 1805 O O . PHE A 1 225 ? 5.685 8.304 12.257 1.00 86.44 225 PHE A O 1
ATOM 1812 N N . ALA A 1 226 ? 7.431 9.698 12.280 1.00 75.81 226 ALA A N 1
ATOM 1813 C CA . ALA A 1 226 ? 8.200 8.831 13.169 1.00 75.81 226 ALA A CA 1
ATOM 1814 C C . ALA A 1 226 ? 7.742 8.910 14.636 1.00 75.81 226 ALA A C 1
ATOM 1816 O O . ALA A 1 226 ? 7.991 7.945 15.366 1.00 75.81 226 ALA A O 1
ATOM 1817 N N . GLY A 1 227 ? 7.056 9.996 15.029 1.00 70.94 227 GLY A N 1
ATOM 1818 C CA . GLY A 1 227 ? 7.081 10.494 16.406 1.00 70.94 227 GLY A CA 1
ATOM 1819 C C . GLY A 1 227 ? 8.449 11.120 16.675 1.00 70.94 227 GLY A C 1
ATOM 1820 O O . GLY A 1 227 ? 9.454 10.586 16.207 1.00 70.94 227 GLY A O 1
ATOM 1821 N N . GLU A 1 228 ? 8.524 12.278 17.330 1.00 63.28 228 GLU A N 1
ATOM 1822 C CA . GLU A 1 228 ? 9.835 12.813 17.714 1.00 63.28 228 GLU A CA 1
ATOM 1823 C C . GLU A 1 228 ? 10.563 11.793 18.612 1.00 63.28 228 GLU A C 1
ATOM 1825 O O . GLU A 1 228 ? 9.963 11.229 19.529 1.00 63.28 228 GLU A O 1
ATOM 1830 N N . ASP A 1 229 ? 11.844 11.540 18.321 1.00 46.00 229 ASP A N 1
ATOM 1831 C CA . ASP A 1 229 ? 12.778 11.027 19.322 1.00 46.00 229 ASP A CA 1
ATOM 1832 C C . ASP A 1 229 ? 12.965 12.173 20.333 1.00 46.00 229 ASP A C 1
ATOM 1834 O O . ASP A 1 229 ? 13.689 13.128 20.041 1.00 46.00 229 ASP A O 1
ATOM 1838 N N . GLU A 1 230 ? 12.268 12.136 21.472 1.00 35.28 230 GLU A N 1
ATOM 1839 C CA . GLU A 1 230 ? 12.679 12.936 22.639 1.00 35.28 230 GLU A CA 1
ATOM 1840 C C . GLU A 1 230 ? 14.023 12.437 23.196 1.00 35.28 230 GLU A C 1
ATOM 1842 O O . GLU A 1 230 ? 14.183 11.206 23.386 1.00 35.28 230 GLU A O 1
#

Secondary structu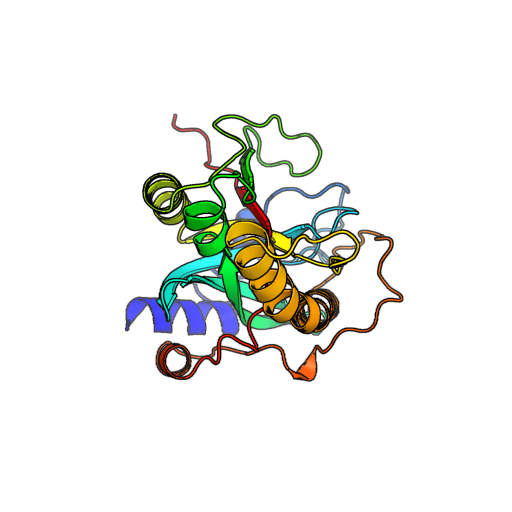re (DSSP, 8-state):
-HHHHHHHHHHHHT-TT-SHHHHHHHSPB-SS---GGG--SSB-SSSSEEEEEEEEEEEETTEEEEEEEEE-TTS-EEEEEEEE-HHHHHHH-S--EEEEEESSSBTTTPPEES-SEE--HHHHHHHHHHHTTEEEEEEE---PPP-TT--SSHHHHHHHHHHHHHGGGHHHHHHHHHHS--TT---TTTT----STT----SSHHHHTT--GGGS-BEEEEEEE-----

Foldseek 3Di:
DVVLLVVLVCCQVCHDCRPLVNQLVQAQAADDPFDSVQDWQAARAQARKGKWFWAAWDDDPNWIKTWTWTQFPVRGIFIFIATEVLVLLLPLVFQQAFEWAFQGSHDPPTDTDDDGGDNDPVVVVVVRVLCHRGIKIF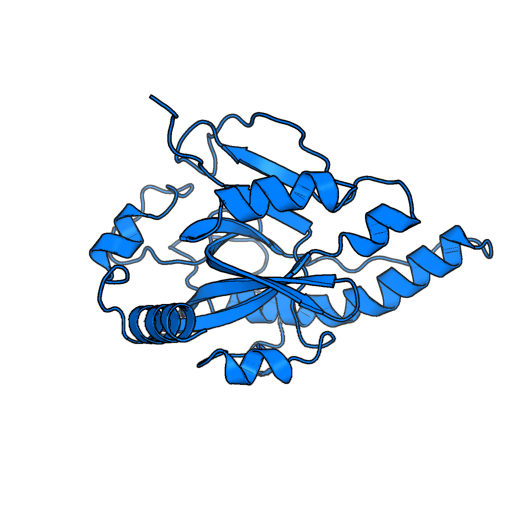HFDQDQDDLPPQDPDPSSVSVVVVSVLQRLLNLVSVLRNNTHGNSPYDYPCPPPHHDVVLGDTDSGPVVVVVDDPSSHTYTRYMYDYNPDPD